Protein AF-A0AAJ6ANL0-F1 (afdb_monomer)

InterPro domains:
  IPR003691 Fluoride-specific ion channel FluC [PF02537] (19-128)

Sequence (187 aa):
MTKTIGTRVRARLHPAVLLAVGLAGVTGAVVRWLVTVVFPNPSLTPGGLTTVPHGLGFSSTIWELIVINLIGSFLLGIVSGRLATSPRVQRQHLPSWLPPALTTGFLGSFTTVSAMMVSYTTGVWVLGSVVGPSPATTVVIAMLSGALLLAGVLVAGTAVALWGYRLGSRHCASRPSHPAPSTEESA

Solvent-accessible surface area (backbone atoms only — not comparable to full-atom values): 10692 Å² total; per-residue (Å²): 140,83,83,79,81,75,91,80,81,78,78,77,75,52,66,67,36,56,50,40,18,50,54,27,22,54,49,17,37,50,51,42,50,48,52,57,65,70,56,72,80,82,72,84,57,93,69,90,82,75,86,72,76,85,79,79,80,85,84,51,55,51,62,58,43,50,51,43,34,36,51,35,27,22,52,51,14,24,53,51,17,39,55,68,68,32,63,70,58,44,75,74,72,52,64,86,40,51,65,54,10,49,54,58,8,18,41,52,40,34,25,54,68,66,63,32,50,52,40,45,51,51,52,48,53,55,50,35,71,72,74,64,58,54,73,70,56,43,51,52,51,48,52,53,54,48,49,51,49,51,52,51,52,50,53,52,23,49,54,36,15,54,51,21,19,57,59,26,37,57,75,64,76,72,67,76,77,72,76,73,82,73,92,71,85,85,129

Structure (mmCIF, N/CA/C/O backbone):
data_AF-A0AAJ6ANL0-F1
#
_entry.id   AF-A0AAJ6ANL0-F1
#
loop_
_atom_site.group_PDB
_atom_site.id
_atom_site.type_symbol
_atom_site.label_atom_id
_atom_site.label_alt_id
_atom_site.label_comp_id
_atom_site.label_asym_id
_atom_site.label_entity_id
_atom_site.label_seq_id
_atom_site.pdbx_PDB_ins_code
_atom_site.Cartn_x
_atom_site.Cartn_y
_atom_site.Cartn_z
_atom_site.occupancy
_atom_site.B_iso_or_equiv
_atom_site.auth_seq_id
_atom_site.auth_comp_id
_atom_site.auth_asym_id
_atom_site.auth_atom_id
_atom_site.pdbx_PDB_model_num
ATOM 1 N N . MET A 1 1 ? 22.051 15.670 44.664 1.00 56.50 1 MET A N 1
ATOM 2 C CA . MET A 1 1 ? 20.725 15.441 44.043 1.00 56.50 1 MET A CA 1
ATOM 3 C C . MET A 1 1 ? 20.929 14.623 42.775 1.00 56.50 1 MET A C 1
ATOM 5 O O . MET A 1 1 ? 21.323 15.168 41.754 1.00 56.50 1 MET A O 1
ATOM 9 N N . THR A 1 2 ? 20.763 13.305 42.865 1.00 56.47 2 THR A N 1
ATOM 10 C CA . THR A 1 2 ? 21.157 12.342 41.824 1.00 56.47 2 THR A CA 1
ATOM 11 C C . THR A 1 2 ? 19.891 11.821 41.153 1.00 56.47 2 THR A C 1
ATOM 13 O O . THR A 1 2 ? 19.048 11.206 41.798 1.00 56.47 2 THR A O 1
ATOM 16 N N . LYS A 1 3 ? 19.705 12.152 39.873 1.00 62.31 3 LYS A N 1
ATOM 17 C CA . LYS A 1 3 ? 18.490 11.857 39.107 1.00 62.31 3 LYS A CA 1
ATOM 18 C C . LYS A 1 3 ? 18.554 10.402 38.636 1.00 62.31 3 LYS A C 1
ATOM 20 O O . LYS A 1 3 ? 19.302 10.080 37.718 1.00 62.31 3 LYS A O 1
ATOM 25 N N . THR A 1 4 ? 17.806 9.516 39.284 1.00 61.28 4 THR A N 1
ATOM 26 C CA . THR A 1 4 ? 17.698 8.100 38.910 1.00 61.28 4 THR A CA 1
ATOM 27 C C . THR A 1 4 ? 16.992 7.997 37.556 1.00 61.28 4 THR A C 1
ATOM 29 O O . THR A 1 4 ? 15.769 8.107 37.464 1.00 61.28 4 THR A O 1
ATOM 32 N N . ILE A 1 5 ? 17.765 7.835 36.479 1.00 61.34 5 ILE A N 1
ATOM 33 C CA . ILE A 1 5 ? 17.265 7.553 35.128 1.00 61.34 5 ILE A CA 1
ATOM 34 C C . ILE A 1 5 ? 16.767 6.105 35.142 1.00 61.34 5 ILE A C 1
ATOM 36 O O . ILE A 1 5 ? 17.507 5.151 34.918 1.00 61.34 5 ILE A O 1
ATOM 40 N N . GLY A 1 6 ? 15.502 5.950 35.532 1.00 51.94 6 GLY A N 1
ATOM 41 C CA . GLY A 1 6 ? 14.822 4.669 35.636 1.00 51.94 6 GLY A CA 1
ATOM 42 C C . GLY A 1 6 ? 14.676 4.005 34.270 1.00 51.94 6 GLY A C 1
ATOM 43 O O . GLY A 1 6 ? 13.939 4.468 33.402 1.00 51.94 6 GLY A O 1
ATOM 44 N N . THR A 1 7 ? 15.351 2.875 34.132 1.00 54.84 7 THR A N 1
ATOM 45 C CA . THR A 1 7 ? 15.236 1.847 33.099 1.00 54.84 7 THR A CA 1
ATOM 46 C C . THR A 1 7 ? 13.798 1.320 32.971 1.00 54.84 7 THR A C 1
ATOM 48 O O . THR A 1 7 ? 13.448 0.264 33.489 1.00 54.84 7 THR A O 1
ATOM 51 N N . ARG A 1 8 ? 12.921 2.034 32.256 1.00 57.66 8 ARG A N 1
ATOM 52 C CA . ARG A 1 8 ? 11.566 1.556 31.910 1.00 57.66 8 ARG A CA 1
ATOM 53 C C . ARG A 1 8 ? 11.359 1.425 30.405 1.00 57.66 8 ARG A C 1
ATOM 55 O O . ARG A 1 8 ? 10.443 2.024 29.863 1.00 57.66 8 ARG A O 1
ATOM 62 N N . VAL A 1 9 ? 12.165 0.621 29.713 1.00 50.91 9 VAL A N 1
ATOM 63 C CA . VAL A 1 9 ? 11.821 0.213 28.335 1.00 50.91 9 VAL A CA 1
ATOM 64 C C . VAL A 1 9 ? 12.218 -1.242 28.079 1.00 50.91 9 VAL A C 1
ATOM 66 O O . VAL A 1 9 ? 13.010 -1.567 27.207 1.00 50.91 9 VAL A O 1
ATOM 69 N N . ARG A 1 10 ? 11.655 -2.163 28.862 1.00 52.44 10 ARG A N 1
ATOM 70 C CA . ARG A 1 10 ? 11.430 -3.540 28.399 1.00 52.44 10 ARG A CA 1
ATOM 71 C C . ARG A 1 10 ? 9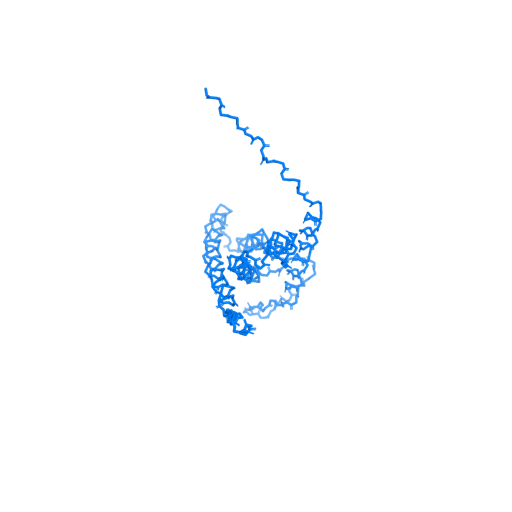.935 -3.799 28.460 1.00 52.44 10 ARG A C 1
ATOM 73 O O . ARG A 1 10 ? 9.457 -4.569 29.287 1.00 52.44 10 ARG A O 1
ATOM 80 N N . ALA A 1 11 ? 9.187 -3.092 27.612 1.00 60.09 11 ALA A N 1
ATOM 81 C CA . ALA A 1 11 ? 7.840 -3.524 27.281 1.00 60.09 11 ALA A CA 1
ATOM 82 C C . ALA A 1 11 ? 7.992 -4.923 26.679 1.00 60.09 11 ALA A C 1
ATOM 84 O O . ALA A 1 11 ? 8.529 -5.072 25.582 1.00 60.09 11 ALA A O 1
ATOM 85 N N . ARG A 1 12 ? 7.635 -5.957 27.446 1.00 64.94 12 ARG A N 1
ATOM 86 C CA . ARG A 1 12 ? 7.582 -7.325 26.938 1.00 64.94 12 ARG A CA 1
ATOM 87 C C . ARG A 1 12 ? 6.549 -7.308 25.816 1.00 64.94 12 ARG A C 1
ATOM 89 O O . ARG A 1 12 ? 5.352 -7.270 26.089 1.00 64.94 12 ARG A O 1
ATOM 96 N N . LEU A 1 13 ? 7.010 -7.244 24.568 1.00 71.31 13 LEU A N 1
ATOM 97 C CA . LEU A 1 13 ? 6.160 -7.451 23.404 1.00 71.31 13 LEU A CA 1
ATOM 98 C C . LEU A 1 13 ? 5.523 -8.822 23.597 1.00 71.31 13 LEU A C 1
ATOM 100 O O . LEU A 1 13 ? 6.215 -9.839 23.592 1.00 71.31 13 LEU A O 1
ATOM 104 N N . HIS A 1 14 ? 4.221 -8.837 23.879 1.00 86.56 14 HIS A N 1
ATOM 105 C CA . HIS A 1 14 ? 3.506 -10.086 24.082 1.00 86.56 14 HIS A CA 1
ATOM 106 C C . HIS A 1 14 ? 3.641 -10.911 22.793 1.00 86.56 14 HIS A C 1
ATOM 108 O O . HIS A 1 14 ? 3.332 -10.384 21.723 1.00 86.56 14 HIS A O 1
ATOM 114 N N . PRO A 1 15 ? 4.066 -12.186 22.858 1.00 90.75 15 PRO A N 1
ATOM 115 C CA . PRO A 1 15 ? 4.251 -13.025 21.670 1.00 90.75 15 PRO A CA 1
ATOM 116 C C . PRO A 1 15 ? 2.974 -13.116 20.820 1.00 90.75 15 PRO A C 1
ATOM 118 O O . PRO A 1 15 ? 3.044 -13.175 19.596 1.00 90.75 15 PRO A O 1
ATOM 121 N N . ALA A 1 16 ? 1.804 -13.005 21.459 1.00 89.94 16 ALA A N 1
ATOM 122 C CA . ALA A 1 16 ? 0.509 -12.905 20.793 1.00 89.94 16 ALA A CA 1
ATOM 123 C C . ALA A 1 16 ? 0.402 -11.712 19.821 1.00 89.94 16 ALA A C 1
ATOM 125 O O . ALA A 1 16 ? -0.190 -11.851 18.757 1.00 89.94 16 ALA A O 1
ATOM 126 N N . VAL A 1 17 ? 0.995 -10.555 20.145 1.00 93.19 17 VAL A N 1
ATOM 127 C CA . VAL A 1 17 ? 0.998 -9.376 19.261 1.00 93.19 17 VAL A CA 1
ATOM 128 C C . VAL A 1 17 ? 1.834 -9.651 18.015 1.00 93.19 17 VAL A C 1
ATOM 130 O O . VAL A 1 17 ? 1.393 -9.352 16.912 1.00 93.19 17 VAL A O 1
ATOM 133 N N . LEU A 1 18 ? 3.015 -10.253 18.176 1.00 94.19 18 LEU A N 1
ATOM 134 C CA . LEU A 1 18 ? 3.892 -10.590 17.050 1.00 94.19 18 LEU A CA 1
ATOM 135 C C . LEU A 1 18 ? 3.234 -11.607 16.114 1.00 94.19 18 LEU A C 1
ATOM 137 O O . LEU A 1 18 ? 3.262 -11.429 14.899 1.00 94.19 18 LEU A O 1
ATOM 141 N N . LEU A 1 19 ? 2.591 -12.631 16.681 1.00 95.75 19 LEU A N 1
ATOM 142 C CA . LEU A 1 19 ? 1.869 -13.639 15.910 1.00 95.75 19 LEU A CA 1
ATOM 143 C C . LEU A 1 19 ? 0.677 -13.023 15.165 1.00 95.75 19 LEU A C 1
ATOM 145 O O . LEU A 1 19 ? 0.511 -13.272 13.974 1.00 95.75 19 LEU A O 1
ATOM 149 N N . ALA A 1 20 ? -0.105 -12.164 15.827 1.00 96.06 20 ALA A N 1
ATOM 150 C CA . ALA A 1 20 ? -1.216 -11.462 15.190 1.00 96.06 20 ALA A CA 1
ATOM 151 C C . ALA A 1 20 ? -0.745 -10.544 14.048 1.00 96.06 20 ALA A C 1
ATOM 153 O O . ALA A 1 20 ? -1.353 -10.538 12.980 1.00 96.06 20 ALA A O 1
ATOM 154 N N . VAL A 1 21 ? 0.359 -9.812 14.237 1.00 96.44 21 VAL A N 1
ATOM 155 C CA . VAL A 1 21 ? 0.984 -8.986 13.190 1.00 96.44 21 VAL A CA 1
ATOM 156 C C . VAL A 1 21 ? 1.461 -9.845 12.021 1.00 96.44 21 VAL A C 1
ATOM 158 O O . VAL A 1 21 ? 1.199 -9.491 10.874 1.00 96.44 21 VAL A O 1
ATOM 161 N N . GLY A 1 22 ? 2.101 -10.985 12.292 1.00 96.75 22 GLY A N 1
ATOM 162 C CA . GLY A 1 22 ? 2.557 -11.918 11.261 1.00 96.75 22 GLY A CA 1
ATOM 163 C C . GLY A 1 22 ? 1.406 -12.481 10.425 1.00 96.75 22 GLY A C 1
ATOM 164 O O . GLY A 1 22 ? 1.443 -12.400 9.200 1.00 96.75 22 GLY A O 1
ATOM 165 N N . LEU A 1 23 ? 0.347 -12.981 11.071 1.00 97.69 23 LEU A N 1
ATOM 166 C CA . LEU A 1 23 ? -0.836 -13.516 10.384 1.00 97.69 23 LEU A CA 1
ATOM 167 C C . LEU A 1 23 ? -1.569 -12.446 9.571 1.00 97.69 23 LEU A C 1
ATOM 169 O O . LEU A 1 23 ? -1.945 -12.679 8.420 1.00 97.69 23 LEU A O 1
ATOM 173 N N . ALA A 1 24 ? -1.739 -11.255 10.143 1.00 96.88 24 ALA A N 1
ATOM 174 C CA . ALA A 1 24 ? -2.320 -10.127 9.430 1.00 96.88 24 ALA A CA 1
ATOM 175 C C . ALA A 1 24 ? -1.447 -9.712 8.234 1.00 96.88 24 ALA A C 1
ATOM 177 O O . ALA A 1 24 ? -1.983 -9.401 7.175 1.00 96.88 24 ALA A O 1
ATOM 178 N N . GLY A 1 25 ? -0.119 -9.787 8.373 1.00 96.94 25 GLY A N 1
ATOM 179 C CA . GLY A 1 25 ? 0.852 -9.571 7.300 1.00 96.94 25 GLY A CA 1
ATOM 180 C C . GLY A 1 25 ? 0.723 -10.561 6.144 1.00 96.94 25 GLY A C 1
ATOM 181 O O . GLY A 1 25 ? 0.650 -10.170 4.982 1.00 96.94 25 GLY A O 1
ATOM 182 N N . VAL A 1 26 ? 0.626 -11.856 6.444 1.00 97.69 26 VAL A N 1
ATOM 183 C CA . VAL A 1 26 ? 0.373 -12.878 5.415 1.00 97.69 26 VAL A CA 1
ATOM 184 C C . VAL A 1 26 ? -0.954 -12.597 4.710 1.00 97.69 26 VAL A C 1
ATOM 186 O O . VAL A 1 26 ? -1.021 -12.603 3.484 1.00 97.69 26 VAL A O 1
ATOM 189 N N . THR A 1 27 ? -1.992 -12.271 5.478 1.00 97.56 27 THR A N 1
ATOM 190 C CA . THR A 1 27 ? -3.323 -11.972 4.936 1.00 97.56 27 THR A CA 1
ATOM 191 C C . THR A 1 27 ? -3.299 -10.749 4.014 1.00 97.56 27 THR A C 1
ATOM 193 O O . THR A 1 27 ? -3.837 -10.810 2.913 1.00 97.56 27 THR A O 1
ATOM 196 N N . GLY A 1 28 ? -2.644 -9.653 4.410 1.00 95.81 28 GLY A N 1
ATOM 197 C CA . GLY A 1 28 ? -2.536 -8.443 3.588 1.00 95.81 28 GLY A CA 1
ATOM 198 C C . GLY A 1 28 ? -1.770 -8.680 2.287 1.00 95.81 28 GLY A C 1
ATOM 199 O O . GLY A 1 28 ? -2.208 -8.235 1.225 1.00 95.81 28 GLY A O 1
ATOM 200 N N . ALA A 1 29 ? -0.687 -9.462 2.337 1.00 94.81 29 ALA A N 1
ATOM 201 C CA . ALA A 1 29 ? 0.057 -9.864 1.146 1.00 94.81 29 ALA A CA 1
ATOM 202 C C . ALA A 1 29 ? -0.777 -10.739 0.193 1.00 94.81 29 ALA A C 1
ATOM 204 O O . ALA A 1 29 ? -0.751 -10.507 -1.016 1.00 94.81 29 ALA A O 1
ATOM 205 N N . VAL A 1 30 ? -1.541 -11.704 0.722 1.00 95.12 30 VAL A N 1
ATOM 206 C CA . VAL A 1 30 ? -2.438 -12.563 -0.072 1.00 95.12 30 VAL A CA 1
ATOM 207 C C . VAL A 1 30 ? -3.551 -11.743 -0.713 1.00 95.12 30 VAL A C 1
ATOM 209 O O . VAL A 1 30 ? -3.804 -11.898 -1.902 1.00 95.12 30 VAL A O 1
ATOM 212 N N . VAL A 1 31 ? -4.185 -10.832 0.031 1.00 94.94 31 VAL A N 1
ATOM 213 C CA . VAL A 1 31 ? -5.230 -9.954 -0.518 1.00 94.94 31 VAL A CA 1
ATOM 214 C C . VAL A 1 31 ? -4.662 -9.066 -1.621 1.00 94.94 31 VAL A C 1
ATOM 216 O O . VAL A 1 31 ? -5.268 -8.968 -2.683 1.00 94.94 31 VAL A O 1
ATOM 219 N N . ARG A 1 32 ? -3.479 -8.469 -1.424 1.00 93.56 32 ARG A N 1
ATOM 220 C CA . ARG A 1 32 ? -2.799 -7.708 -2.481 1.00 93.56 32 ARG A CA 1
ATOM 221 C C . ARG A 1 32 ? -2.567 -8.567 -3.725 1.00 93.56 32 ARG A C 1
ATOM 223 O O . ARG A 1 32 ? -2.877 -8.119 -4.823 1.00 93.56 32 ARG A O 1
ATOM 230 N N . TRP A 1 33 ? -2.046 -9.784 -3.553 1.00 89.94 33 TRP A N 1
ATOM 231 C CA . TRP A 1 33 ? -1.816 -10.714 -4.659 1.00 89.94 33 TRP A CA 1
ATOM 232 C C . TRP A 1 33 ? -3.118 -11.056 -5.396 1.00 89.94 33 TRP A C 1
ATOM 234 O O . TRP A 1 33 ? -3.166 -10.962 -6.619 1.00 89.94 33 TRP A O 1
ATOM 244 N N . LEU A 1 34 ? -4.196 -11.355 -4.667 1.00 90.38 34 LEU A N 1
ATOM 245 C CA . LEU A 1 34 ? -5.512 -11.615 -5.253 1.00 90.38 34 LEU A CA 1
ATOM 246 C C . LEU A 1 34 ? -6.032 -10.414 -6.044 1.00 90.38 34 LEU A C 1
ATOM 248 O O . LEU A 1 34 ? -6.511 -10.601 -7.155 1.00 90.38 34 LEU A O 1
ATOM 252 N N . VAL A 1 35 ? -5.896 -9.187 -5.531 1.00 87.62 35 VAL A N 1
ATOM 253 C CA . VAL A 1 35 ? -6.283 -7.974 -6.272 1.00 87.62 35 VAL A CA 1
ATOM 254 C C . VAL A 1 35 ? -5.490 -7.873 -7.578 1.00 87.62 35 VAL A C 1
ATOM 256 O O . VAL A 1 35 ? -6.084 -7.688 -8.633 1.00 87.62 35 VAL A O 1
ATOM 259 N N . THR A 1 36 ? -4.174 -8.089 -7.552 1.00 84.25 36 THR A N 1
ATOM 260 C CA . THR A 1 36 ? -3.357 -8.049 -8.781 1.00 84.25 36 THR A CA 1
ATOM 261 C C . THR A 1 36 ? -3.638 -9.191 -9.764 1.00 84.25 36 THR A C 1
ATOM 263 O O . THR A 1 36 ? -3.289 -9.088 -10.931 1.00 84.25 36 THR A O 1
ATOM 266 N N . VAL A 1 37 ? -4.240 -10.296 -9.312 1.00 82.31 37 VAL A N 1
ATOM 267 C CA . VAL A 1 37 ? -4.612 -11.429 -10.179 1.00 82.31 37 VAL A CA 1
ATOM 268 C C . VAL A 1 37 ? -6.024 -11.265 -10.744 1.00 82.31 37 VAL A C 1
ATOM 270 O O . VAL A 1 37 ? -6.275 -11.639 -11.886 1.00 82.31 37 VAL A O 1
ATOM 273 N N . VAL A 1 38 ? -6.955 -10.739 -9.945 1.00 83.06 38 VAL A N 1
ATOM 274 C CA . VAL A 1 38 ? -8.383 -10.668 -10.286 1.00 83.06 38 VAL A CA 1
ATOM 275 C C . VAL A 1 38 ? -8.712 -9.468 -11.158 1.00 83.06 38 VAL A C 1
ATOM 277 O O . VAL A 1 38 ? -9.634 -9.574 -11.956 1.00 83.06 38 VAL A O 1
ATOM 280 N N . PHE A 1 39 ? -8.005 -8.344 -11.017 1.00 74.75 39 PHE A N 1
ATOM 281 C CA . PHE A 1 39 ? -8.193 -7.186 -11.887 1.00 74.75 39 PHE A CA 1
ATOM 282 C C . PHE A 1 39 ? -7.294 -7.356 -13.115 1.00 74.75 39 PHE A C 1
ATOM 284 O O . PHE A 1 39 ? -6.097 -7.100 -13.018 1.00 74.75 39 PHE A O 1
ATOM 291 N N . PRO A 1 40 ? -7.823 -7.817 -14.265 1.00 60.06 40 PRO A N 1
ATOM 292 C CA . PRO A 1 40 ? -7.014 -7.946 -15.459 1.00 60.06 40 PRO A CA 1
ATOM 293 C C . PRO A 1 40 ? -6.733 -6.544 -15.989 1.00 60.06 40 PRO A C 1
ATOM 295 O O . PRO A 1 40 ? -7.648 -5.729 -16.133 1.00 60.06 40 PRO A O 1
ATOM 298 N N . ASN A 1 41 ? -5.470 -6.267 -16.303 1.00 58.44 41 ASN A N 1
ATOM 299 C CA . ASN A 1 41 ? -5.104 -5.014 -16.937 1.00 58.44 41 ASN A CA 1
ATOM 300 C C . ASN A 1 41 ? -5.862 -4.835 -18.254 1.00 58.44 41 ASN A C 1
ATOM 302 O O . ASN A 1 41 ? -5.700 -5.656 -19.161 1.00 58.44 41 ASN A O 1
ATOM 306 N N . PRO A 1 42 ? -6.609 -3.733 -18.431 1.00 52.09 42 PRO A N 1
ATOM 307 C CA . PRO A 1 42 ? -6.952 -3.270 -19.756 1.00 52.09 42 PRO A CA 1
ATOM 308 C C . PRO A 1 42 ? -5.678 -2.658 -20.338 1.00 52.09 42 PRO A C 1
ATOM 310 O O . PRO A 1 42 ? -5.483 -1.444 -20.320 1.00 52.09 42 PRO A O 1
ATOM 313 N N . SER A 1 43 ? -4.762 -3.500 -20.814 1.00 52.47 43 SER A N 1
ATOM 314 C CA . SER A 1 43 ? -3.675 -3.044 -21.668 1.00 52.47 43 SER A CA 1
ATOM 315 C C . SER A 1 43 ? -4.331 -2.444 -22.909 1.00 52.47 43 SER A C 1
ATOM 317 O O . SER A 1 43 ? -4.707 -3.166 -23.834 1.00 52.47 43 SER A O 1
ATOM 319 N N . LEU A 1 44 ? -4.517 -1.121 -22.918 1.00 44.56 44 LEU A N 1
ATOM 320 C CA . LEU A 1 44 ? -4.724 -0.351 -24.135 1.00 44.56 44 LEU A CA 1
ATOM 321 C C . LEU A 1 44 ? -3.512 -0.651 -25.011 1.00 44.56 44 LEU A C 1
ATOM 323 O O . LEU A 1 44 ? -2.448 -0.069 -24.836 1.00 44.56 44 LEU A O 1
ATOM 327 N N . THR A 1 45 ? -3.668 -1.636 -25.884 1.00 45.28 45 THR A N 1
ATOM 328 C CA . THR A 1 45 ? -2.722 -1.964 -26.940 1.00 45.28 45 THR A CA 1
ATOM 329 C C . THR A 1 45 ? -3.302 -1.268 -28.167 1.00 45.28 45 THR A C 1
ATOM 331 O O . THR A 1 45 ? -4.273 -1.775 -28.736 1.00 45.28 45 THR A O 1
ATOM 334 N N . PRO A 1 46 ? -2.834 -0.064 -28.550 1.00 43.19 46 PRO A N 1
ATOM 335 C CA . PRO A 1 46 ? -3.234 0.541 -29.809 1.00 43.19 46 PRO A CA 1
ATOM 336 C C . PRO A 1 46 ? -2.553 -0.290 -30.899 1.00 43.19 46 PRO A C 1
ATOM 338 O O . PRO A 1 46 ? -1.363 -0.137 -31.154 1.00 43.19 46 PRO A O 1
ATOM 341 N N . GLY A 1 47 ? -3.294 -1.241 -31.464 1.00 46.72 47 GLY A N 1
ATOM 342 C CA . GLY A 1 47 ? -2.772 -2.238 -32.398 1.00 46.72 47 GLY A CA 1
ATOM 343 C C . GLY A 1 47 ? -2.839 -3.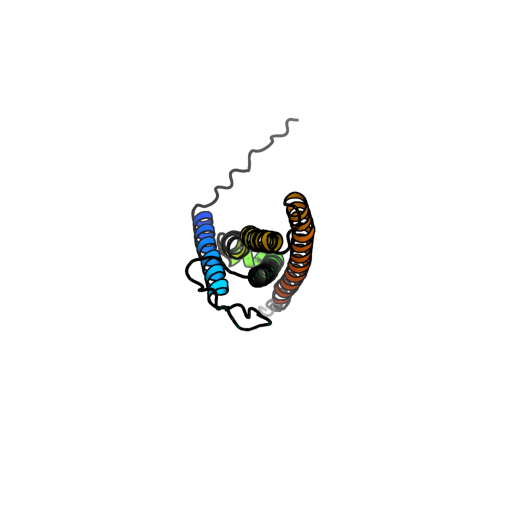633 -31.791 1.00 46.72 47 GLY A C 1
ATOM 344 O O . GLY A 1 47 ? -1.858 -4.141 -31.257 1.00 46.72 47 GLY A O 1
ATOM 345 N N . GLY A 1 48 ? -4.020 -4.250 -31.839 1.00 43.38 48 GLY A N 1
ATOM 346 C CA . GLY A 1 48 ? -4.179 -5.644 -31.451 1.00 43.38 48 GLY A CA 1
ATOM 347 C C . GLY A 1 48 ? -3.274 -6.524 -32.303 1.00 43.38 48 GLY A 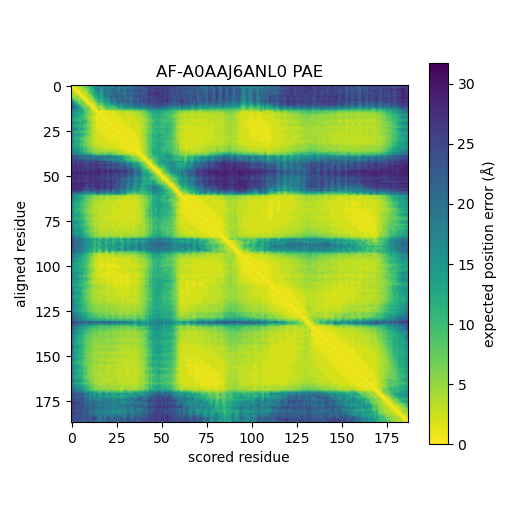C 1
ATOM 348 O O . GLY A 1 48 ? -3.503 -6.611 -33.498 1.00 43.38 48 GLY A O 1
ATOM 349 N N . LEU A 1 49 ? -2.241 -7.107 -31.694 1.00 45.97 49 LEU A N 1
ATOM 350 C CA . LEU A 1 49 ? -1.486 -8.291 -32.125 1.00 45.97 49 LEU A CA 1
ATOM 351 C C . LEU A 1 49 ? -0.292 -8.435 -31.177 1.00 45.97 49 LEU A C 1
ATOM 353 O O . LEU A 1 49 ? 0.800 -7.953 -31.450 1.00 45.97 49 LEU A O 1
ATOM 357 N N . THR A 1 50 ? -0.543 -9.034 -30.015 1.00 41.56 50 THR A N 1
ATOM 358 C CA . THR A 1 50 ? 0.347 -9.944 -29.267 1.00 41.56 50 THR A CA 1
ATOM 359 C C . THR A 1 50 ? -0.159 -10.016 -27.831 1.00 41.56 50 THR A C 1
ATOM 361 O O . THR A 1 50 ? 0.255 -9.286 -26.936 1.00 41.56 50 THR A O 1
ATOM 364 N N . THR A 1 51 ? -1.089 -10.938 -27.596 1.00 43.97 51 THR A N 1
ATOM 365 C CA . THR A 1 51 ? -1.260 -11.562 -26.284 1.00 43.97 51 THR A CA 1
ATOM 366 C C . THR A 1 51 ? 0.068 -12.216 -25.912 1.00 43.97 51 THR A C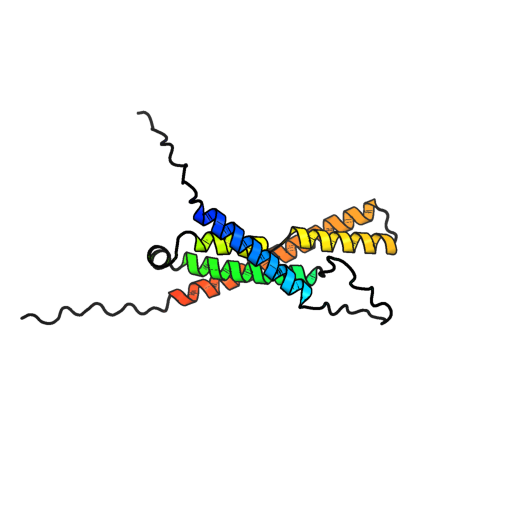 1
ATOM 368 O O . THR A 1 51 ? 0.308 -13.374 -26.251 1.00 43.97 51 THR A O 1
ATOM 371 N N . VAL A 1 52 ? 0.969 -11.459 -25.279 1.00 49.00 52 VAL A N 1
ATOM 372 C CA . VAL A 1 52 ? 2.147 -12.033 -24.629 1.00 49.00 52 VAL A CA 1
ATOM 373 C C . VAL A 1 52 ? 1.605 -12.989 -23.565 1.00 49.00 52 VAL A C 1
ATOM 375 O O . VAL A 1 52 ? 0.841 -12.544 -22.703 1.00 49.00 52 VAL A O 1
ATOM 378 N N . PRO A 1 53 ? 1.912 -14.296 -23.636 1.00 44.69 53 PRO A N 1
ATOM 379 C CA . PRO A 1 53 ? 1.367 -15.265 -22.703 1.00 44.69 53 PRO A CA 1
ATOM 380 C C . PRO A 1 53 ? 1.719 -14.843 -21.279 1.00 44.69 53 PRO A C 1
ATOM 382 O O . PRO A 1 53 ? 2.893 -14.695 -20.946 1.00 44.69 53 PRO A O 1
ATOM 385 N N . HIS A 1 54 ? 0.710 -14.690 -20.422 1.00 49.19 54 HIS A N 1
ATOM 386 C CA . HIS A 1 54 ? 0.839 -14.456 -18.977 1.00 49.19 54 HIS A CA 1
ATOM 387 C C . HIS A 1 54 ? 1.425 -15.668 -18.220 1.00 49.19 54 HIS A C 1
ATOM 389 O O . HIS A 1 54 ? 1.123 -15.908 -17.051 1.00 49.19 54 HIS A O 1
ATOM 395 N N . GLY A 1 55 ? 2.246 -16.471 -18.896 1.00 37.94 55 GLY A N 1
ATOM 396 C CA . GLY A 1 55 ? 2.905 -17.633 -18.343 1.00 37.94 55 GLY A CA 1
ATOM 397 C C . GLY A 1 55 ? 4.051 -17.186 -17.452 1.00 37.94 55 GLY A C 1
ATOM 398 O O . GLY A 1 55 ? 5.153 -16.974 -17.937 1.00 37.94 55 GLY A O 1
ATOM 399 N N . LEU A 1 56 ? 3.775 -17.121 -16.149 1.00 39.50 56 LEU A N 1
ATOM 400 C CA . LEU A 1 56 ? 4.749 -17.056 -15.054 1.00 39.50 56 LEU A CA 1
ATOM 401 C C . LEU A 1 56 ? 5.278 -15.652 -14.696 1.00 39.50 56 LEU A C 1
ATOM 403 O O . LEU A 1 56 ? 6.436 -15.320 -14.913 1.00 39.50 56 LEU A O 1
ATOM 407 N N . GLY A 1 57 ? 4.446 -14.900 -13.967 1.00 44.81 57 GLY A N 1
ATOM 408 C CA . GLY A 1 57 ? 4.919 -14.123 -12.814 1.00 44.81 57 GLY A CA 1
ATOM 409 C C . GLY A 1 57 ? 5.110 -12.615 -13.016 1.00 44.81 57 GLY A C 1
ATOM 410 O O . GLY A 1 57 ? 6.000 -12.169 -13.723 1.00 44.81 57 GLY A O 1
ATOM 411 N N . PHE A 1 58 ? 4.341 -11.833 -12.251 1.00 46.16 58 PHE A N 1
ATOM 412 C CA . PHE A 1 58 ? 4.636 -10.441 -11.859 1.00 46.16 58 PHE A CA 1
ATOM 413 C C . PHE A 1 58 ? 4.416 -9.302 -12.872 1.00 46.16 58 PHE A C 1
ATOM 415 O O . PHE A 1 58 ? 5.038 -8.253 -12.727 1.00 46.16 58 PHE A O 1
ATOM 422 N N . SER A 1 59 ? 3.483 -9.407 -13.823 1.00 53.00 59 SER A N 1
ATOM 423 C CA . SER A 1 59 ? 3.069 -8.232 -14.619 1.00 53.00 59 SER A CA 1
ATOM 424 C C . SER A 1 59 ? 1.847 -7.521 -14.022 1.00 53.00 59 SER A C 1
ATOM 426 O O . SER A 1 59 ? 0.839 -7.313 -14.689 1.00 53.00 59 SER A O 1
ATOM 428 N N . SER A 1 60 ? 1.912 -7.157 -12.738 1.00 60.28 60 SER A N 1
ATOM 429 C CA . SER A 1 60 ? 1.004 -6.127 -12.219 1.00 60.28 60 SER A CA 1
ATOM 430 C C . SER A 1 60 ? 1.447 -4.791 -12.808 1.00 60.28 60 SER A C 1
ATOM 432 O O . SER A 1 60 ? 2.609 -4.394 -12.607 1.00 60.28 60 SER A O 1
ATOM 434 N N . THR A 1 61 ? 0.570 -4.098 -13.538 1.00 75.44 61 THR A N 1
ATOM 435 C CA . THR A 1 61 ? 0.917 -2.753 -13.998 1.00 75.44 61 THR A CA 1
ATOM 436 C C . THR A 1 61 ? 1.146 -1.853 -12.798 1.00 75.44 61 THR A C 1
ATOM 438 O O . THR A 1 61 ? 0.552 -1.987 -11.726 1.00 75.44 61 THR A O 1
ATOM 441 N N . ILE A 1 62 ? 2.033 -0.888 -12.997 1.00 86.62 62 ILE A N 1
ATOM 442 C CA . ILE A 1 62 ? 2.321 0.151 -12.018 1.00 86.62 62 ILE A CA 1
ATOM 443 C C . ILE A 1 62 ? 1.045 0.820 -11.473 1.00 86.62 62 ILE A C 1
ATOM 445 O O . ILE A 1 62 ? 0.988 1.164 -10.295 1.00 86.62 62 ILE A O 1
ATOM 449 N N . TRP A 1 63 ? 0.003 0.938 -12.301 1.00 86.38 63 TRP A N 1
ATOM 450 C CA . TRP A 1 63 ? -1.275 1.556 -11.959 1.00 86.38 63 TRP A CA 1
ATOM 451 C C . TRP A 1 63 ? -2.054 0.782 -10.897 1.00 86.38 63 TRP A C 1
ATOM 453 O O . TRP A 1 63 ? -2.561 1.396 -9.961 1.00 86.38 63 TRP A O 1
ATOM 463 N N . GLU A 1 64 ? -2.094 -0.548 -10.977 1.00 88.69 64 GLU A N 1
ATOM 464 C CA . GLU A 1 64 ? -2.726 -1.383 -9.947 1.00 88.69 64 GLU A CA 1
ATOM 465 C C . GLU A 1 64 ? -2.055 -1.183 -8.592 1.00 88.69 64 GLU A C 1
ATOM 467 O O . GLU A 1 64 ? -2.724 -0.997 -7.576 1.00 88.69 64 GLU A O 1
ATOM 472 N N . LEU A 1 65 ? -0.721 -1.160 -8.577 1.00 91.69 65 LEU A N 1
ATOM 473 C CA . LEU A 1 65 ? 0.052 -0.970 -7.354 1.00 91.69 65 LEU A CA 1
ATOM 474 C C . LEU A 1 65 ? -0.157 0.431 -6.766 1.00 91.69 65 LEU A C 1
ATOM 476 O O . LEU A 1 65 ? -0.246 0.569 -5.546 1.00 91.69 65 LEU A O 1
ATOM 480 N N . ILE A 1 66 ? -0.300 1.461 -7.607 1.00 93.25 66 ILE A N 1
ATOM 481 C CA . ILE A 1 66 ? -0.684 2.808 -7.161 1.00 93.25 66 ILE A CA 1
ATOM 482 C C . ILE A 1 66 ? -2.069 2.769 -6.508 1.00 93.25 66 ILE A C 1
ATOM 484 O O . ILE A 1 66 ? -2.216 3.237 -5.381 1.00 93.25 66 ILE A O 1
ATOM 488 N N . VAL A 1 67 ? -3.071 2.173 -7.161 1.00 92.88 67 VAL A N 1
ATOM 489 C CA . VAL A 1 67 ? -4.441 2.080 -6.626 1.00 92.88 67 VAL A CA 1
ATOM 490 C C . VAL A 1 67 ? -4.465 1.334 -5.292 1.00 92.88 67 VAL A C 1
ATOM 492 O O . VAL A 1 67 ? -5.044 1.829 -4.326 1.00 92.88 67 VAL A O 1
ATOM 495 N N . ILE A 1 68 ? -3.781 0.192 -5.197 1.00 94.25 68 ILE A N 1
ATOM 496 C CA . ILE A 1 68 ? -3.658 -0.589 -3.958 1.00 94.25 68 ILE A CA 1
ATOM 497 C C . ILE A 1 68 ? -3.021 0.254 -2.843 1.00 94.25 68 ILE A C 1
ATOM 499 O O . ILE A 1 68 ? -3.540 0.289 -1.726 1.00 94.25 68 ILE A O 1
ATOM 503 N N . ASN A 1 69 ? -1.944 0.989 -3.138 1.00 95.94 69 ASN A N 1
ATOM 504 C CA . ASN A 1 69 ? -1.285 1.870 -2.169 1.00 95.94 69 ASN A CA 1
ATOM 505 C C . ASN A 1 69 ? -2.191 3.026 -1.705 1.00 95.94 69 ASN A C 1
ATOM 507 O O . ASN A 1 69 ? -2.185 3.376 -0.520 1.00 95.94 69 ASN A O 1
ATOM 511 N N . LEU A 1 70 ? -3.004 3.596 -2.601 1.00 97.00 70 LEU A N 1
ATOM 512 C CA . LEU A 1 70 ? -3.974 4.643 -2.261 1.00 97.00 70 LEU A CA 1
ATOM 513 C C . LEU A 1 70 ? -5.124 4.103 -1.403 1.00 97.00 70 LEU A C 1
ATOM 515 O O . LEU A 1 70 ? -5.465 4.718 -0.394 1.00 97.00 70 LEU A O 1
ATOM 519 N N . ILE A 1 71 ? -5.675 2.933 -1.742 1.00 96.44 71 ILE A N 1
ATOM 520 C CA . ILE A 1 71 ? -6.690 2.250 -0.925 1.00 96.44 71 ILE A CA 1
ATOM 521 C C . ILE A 1 71 ? -6.118 1.925 0.458 1.00 96.44 71 ILE A C 1
ATOM 523 O O . ILE A 1 71 ? -6.757 2.193 1.473 1.00 96.44 71 ILE A O 1
ATOM 527 N N . GLY A 1 72 ? -4.894 1.401 0.524 1.00 96.44 72 GLY A N 1
ATOM 528 C CA . GLY A 1 72 ? -4.229 1.108 1.791 1.00 96.44 72 GLY A CA 1
ATOM 529 C C . GLY A 1 72 ? -4.033 2.362 2.643 1.00 96.44 72 GLY A C 1
ATOM 530 O O . GLY A 1 72 ? -4.333 2.349 3.834 1.00 96.44 72 GLY A O 1
ATOM 531 N N . SER A 1 73 ? -3.626 3.473 2.024 1.00 97.44 73 SER A N 1
ATOM 532 C CA . SER A 1 73 ? -3.486 4.775 2.686 1.00 97.44 73 SER A CA 1
ATOM 533 C C . SER A 1 73 ? -4.830 5.315 3.192 1.00 97.44 73 SER A C 1
ATOM 535 O O . SER A 1 73 ? -4.912 5.807 4.318 1.00 97.44 73 SER A O 1
ATOM 537 N N . PHE A 1 74 ? -5.908 5.159 2.416 1.00 97.88 74 PHE A N 1
ATOM 538 C CA . PHE A 1 74 ? -7.271 5.504 2.832 1.00 97.88 74 PHE A CA 1
ATOM 539 C C . PHE A 1 74 ? -7.708 4.723 4.074 1.00 97.88 74 PHE A C 1
ATOM 541 O O . PHE A 1 74 ? -8.148 5.310 5.067 1.00 97.88 74 PHE A O 1
ATOM 548 N N . LEU A 1 75 ? -7.565 3.395 4.027 1.00 96.62 75 LEU A N 1
ATOM 549 C CA . LEU A 1 75 ? -7.929 2.494 5.119 1.00 96.62 75 LEU A CA 1
ATOM 550 C C . LEU A 1 75 ? -7.093 2.777 6.369 1.00 96.62 75 LEU A C 1
ATOM 552 O O . LEU A 1 75 ? -7.642 2.833 7.470 1.00 96.62 75 LEU A O 1
ATOM 556 N N . LEU A 1 76 ? -5.792 3.035 6.201 1.00 96.25 76 LEU A N 1
ATOM 557 C CA . LEU A 1 76 ? -4.911 3.461 7.285 1.00 96.25 76 LEU A CA 1
ATOM 558 C C . LEU A 1 76 ? -5.398 4.766 7.916 1.00 96.25 76 LEU A C 1
ATOM 560 O O . LEU A 1 76 ? -5.434 4.874 9.142 1.00 96.25 76 LEU A O 1
ATOM 564 N N . GLY A 1 77 ? -5.831 5.724 7.093 1.00 96.44 77 GLY A N 1
ATOM 565 C CA . GLY A 1 77 ? -6.491 6.947 7.530 1.00 96.44 77 GLY A CA 1
ATOM 566 C C . GLY A 1 77 ? -7.714 6.662 8.398 1.00 96.44 77 GLY A C 1
ATOM 567 O O . GLY A 1 77 ? -7.769 7.122 9.536 1.00 96.44 77 GLY A O 1
ATOM 568 N N . ILE A 1 78 ? -8.666 5.858 7.907 1.00 95.62 78 ILE A N 1
ATOM 569 C CA . ILE A 1 78 ? -9.893 5.499 8.645 1.00 95.62 78 ILE A CA 1
ATOM 570 C C . ILE A 1 78 ? -9.562 4.864 9.994 1.00 95.62 78 ILE A C 1
ATOM 572 O O . ILE A 1 78 ? -10.113 5.276 11.018 1.00 95.62 78 ILE A O 1
ATOM 576 N N . VAL A 1 79 ? -8.674 3.867 9.999 1.00 93.44 79 VAL A N 1
ATOM 577 C CA . VAL A 1 79 ? -8.260 3.170 11.222 1.00 93.44 79 VAL A CA 1
ATOM 578 C C . VAL A 1 79 ? -7.622 4.164 12.189 1.00 93.44 79 VAL A C 1
ATOM 580 O O . VAL A 1 79 ? -8.050 4.248 13.336 1.00 93.44 79 VAL A O 1
ATOM 583 N N . SER A 1 80 ? -6.687 4.991 11.722 1.00 93.75 80 SER A N 1
ATOM 584 C CA . SER A 1 80 ? -6.024 6.010 12.548 1.00 93.75 80 SER A CA 1
ATOM 585 C C . SER A 1 80 ? -7.015 7.021 13.128 1.00 93.75 80 SER A C 1
ATOM 587 O O . SER A 1 80 ? -6.938 7.342 14.311 1.00 93.75 80 SER A O 1
ATOM 589 N N . GLY A 1 81 ? -7.988 7.474 12.332 1.00 93.19 81 GLY A N 1
ATOM 590 C CA . GLY A 1 81 ? -9.045 8.387 12.770 1.00 93.19 81 GLY A CA 1
ATOM 591 C C . GLY A 1 81 ? -9.907 7.786 13.872 1.00 93.19 81 GLY A C 1
ATOM 592 O O . GLY A 1 81 ? -10.126 8.430 14.895 1.00 93.19 81 GLY A O 1
ATOM 593 N N . ARG A 1 82 ? -10.329 6.526 13.707 1.00 90.44 82 ARG A N 1
ATOM 594 C CA . ARG A 1 82 ? -11.117 5.801 14.716 1.00 90.44 82 ARG A CA 1
ATOM 595 C C . ARG A 1 82 ? -10.342 5.579 16.013 1.00 90.44 82 ARG A C 1
ATOM 597 O O . ARG A 1 82 ? -10.910 5.730 17.094 1.00 90.44 82 ARG A O 1
ATOM 604 N N . LEU A 1 83 ? -9.061 5.221 15.915 1.00 89.06 83 LEU A N 1
ATOM 605 C CA . LEU A 1 83 ? -8.204 5.015 17.085 1.00 89.06 83 LEU A CA 1
ATOM 606 C C . LEU A 1 83 ? -7.948 6.340 17.822 1.00 89.06 83 LEU A C 1
ATOM 608 O O . LEU A 1 83 ? -7.962 6.366 19.049 1.00 89.06 83 LEU A O 1
ATOM 612 N N . ALA A 1 84 ? -7.790 7.450 17.095 1.00 89.94 84 ALA A N 1
ATOM 613 C CA . ALA A 1 84 ? -7.563 8.768 17.685 1.00 89.94 84 ALA A CA 1
ATOM 614 C C . ALA A 1 84 ? -8.781 9.307 18.457 1.00 89.94 84 ALA A C 1
ATOM 616 O O . ALA A 1 84 ? -8.616 9.913 19.514 1.00 89.94 84 ALA A O 1
ATOM 617 N N . THR A 1 85 ? -10.007 9.086 17.968 1.00 86.50 85 THR A N 1
ATOM 618 C CA . THR A 1 85 ? -11.225 9.637 18.594 1.00 86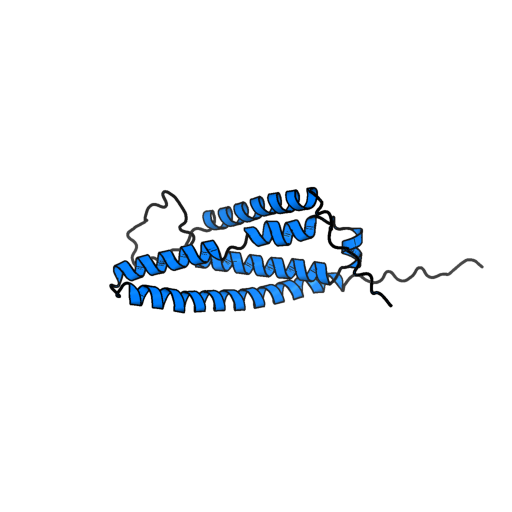.50 85 THR A CA 1
ATOM 619 C C . THR A 1 85 ? -11.813 8.791 19.715 1.00 86.50 85 THR A C 1
ATOM 621 O O . THR A 1 85 ? -12.624 9.295 20.488 1.00 86.50 85 THR A O 1
ATOM 624 N N . SER A 1 86 ? -11.414 7.525 19.851 1.00 77.25 86 SER A N 1
ATOM 625 C CA . SER A 1 86 ? -11.961 6.614 20.864 1.00 77.25 86 SER A CA 1
ATOM 626 C C . SER A 1 86 ? -10.947 6.072 21.890 1.00 77.25 86 SER A C 1
ATOM 628 O O . SER A 1 86 ? -10.999 4.880 22.188 1.00 77.25 86 SER A O 1
ATOM 630 N N . PRO A 1 87 ? -10.081 6.878 22.547 1.00 71.56 87 PRO A N 1
ATOM 631 C CA . PRO A 1 87 ? -9.103 6.338 23.503 1.00 71.56 87 PRO A CA 1
ATOM 632 C C . PRO A 1 87 ? -9.743 5.574 24.674 1.00 71.56 87 PRO A C 1
ATOM 634 O O . PRO A 1 87 ? -9.191 4.590 25.166 1.00 71.56 87 PRO A O 1
ATOM 637 N N . ARG A 1 88 ? -10.924 6.023 25.132 1.00 68.00 88 ARG A N 1
ATOM 638 C CA . ARG A 1 88 ? -11.652 5.404 26.254 1.00 68.00 88 ARG A CA 1
ATOM 639 C C . ARG A 1 88 ? -12.335 4.095 25.853 1.00 68.00 88 ARG A C 1
ATOM 641 O O . ARG A 1 88 ? -12.189 3.103 26.558 1.00 68.00 88 ARG A O 1
ATOM 648 N N . VAL A 1 89 ? -13.005 4.069 24.698 1.00 62.25 89 VAL A N 1
ATOM 649 C CA . VAL A 1 89 ? -13.654 2.855 24.167 1.00 62.25 89 VAL A CA 1
ATOM 650 C C . VAL A 1 89 ? -12.606 1.822 23.749 1.00 62.25 89 VAL A C 1
ATOM 652 O O . VAL A 1 89 ? -12.764 0.636 24.024 1.00 62.25 89 VAL A O 1
ATOM 655 N N . GLN A 1 90 ? -11.487 2.265 23.171 1.00 64.88 90 GLN A N 1
ATOM 656 C CA . GLN A 1 90 ? -10.382 1.402 22.763 1.00 64.88 90 GLN A CA 1
ATOM 657 C C . GLN A 1 90 ? -9.761 0.659 23.951 1.00 64.88 90 GLN A C 1
ATOM 659 O O . GLN A 1 90 ? -9.492 -0.531 23.835 1.00 64.88 90 GLN A O 1
ATOM 664 N N . ARG A 1 91 ? -9.589 1.321 25.105 1.00 63.66 91 ARG A N 1
ATOM 665 C CA . ARG A 1 91 ? -9.079 0.662 26.321 1.00 63.66 91 ARG A CA 1
ATOM 666 C C . ARG A 1 91 ? -10.032 -0.382 26.899 1.00 63.66 91 ARG A C 1
ATOM 668 O O . ARG A 1 91 ? -9.569 -1.251 27.626 1.00 63.66 91 ARG A O 1
ATOM 675 N N . GLN A 1 92 ? -11.329 -0.286 26.613 1.00 69.06 92 GLN A N 1
ATOM 676 C CA . GLN A 1 92 ? -12.332 -1.172 27.204 1.00 69.06 92 GLN A CA 1
ATOM 677 C C . GLN A 1 92 ? -12.789 -2.299 26.270 1.00 69.06 92 GLN A C 1
ATOM 679 O O . GLN A 1 92 ? -13.203 -3.333 26.773 1.00 69.06 92 GLN A O 1
ATOM 684 N N . HIS A 1 93 ? -12.744 -2.120 24.945 1.00 77.25 93 HIS A N 1
ATOM 685 C CA . HIS A 1 93 ? -13.393 -3.053 24.010 1.00 77.25 93 HIS A CA 1
ATOM 686 C C . HIS A 1 93 ? -12.475 -3.645 22.936 1.00 77.25 93 HIS A C 1
ATOM 688 O O . HIS A 1 93 ? -12.840 -4.651 22.333 1.00 77.25 93 HIS A O 1
ATOM 694 N N . LEU A 1 94 ? -11.304 -3.057 22.666 1.00 85.50 94 LEU A N 1
ATOM 695 C CA . LEU A 1 94 ? -10.411 -3.564 21.623 1.00 85.50 94 LEU A CA 1
ATOM 696 C C . LEU A 1 94 ? -9.219 -4.300 22.239 1.00 85.50 94 LEU A C 1
ATOM 698 O O . LEU A 1 94 ? -8.510 -3.725 23.068 1.00 85.50 94 LEU A O 1
ATOM 702 N N . PRO A 1 95 ? -8.949 -5.550 21.825 1.00 89.75 95 PRO A N 1
ATOM 703 C CA . PRO A 1 95 ? -7.782 -6.258 22.311 1.00 89.75 95 PRO A CA 1
ATOM 704 C C . PRO A 1 95 ? -6.503 -5.544 21.858 1.00 89.75 95 PRO A C 1
ATOM 706 O O . PRO A 1 95 ? -6.392 -5.077 20.723 1.00 89.75 95 PRO A O 1
ATOM 709 N N . SER A 1 96 ? -5.511 -5.485 22.748 1.00 89.62 96 SER A N 1
ATOM 710 C CA . SER A 1 96 ? -4.265 -4.729 22.547 1.00 89.62 96 SER A CA 1
ATOM 711 C C . SER A 1 96 ? -3.444 -5.170 21.329 1.00 89.62 96 SER A C 1
ATOM 713 O O . SER A 1 96 ? -2.625 -4.399 20.832 1.00 89.62 96 SER A O 1
ATOM 715 N N . TRP A 1 97 ? -3.671 -6.385 20.823 1.00 92.88 97 TRP A N 1
ATOM 716 C CA . TRP A 1 97 ? -3.010 -6.927 19.637 1.00 92.88 97 TRP A CA 1
ATOM 717 C C . TRP A 1 97 ? -3.649 -6.493 18.310 1.00 92.88 97 TRP A C 1
ATOM 719 O O . TRP A 1 97 ? -2.979 -6.552 17.282 1.00 92.88 97 TRP A O 1
ATOM 729 N N . LEU A 1 98 ? -4.909 -6.041 18.295 1.00 92.31 98 LEU A N 1
ATOM 730 C CA . LEU A 1 98 ? -5.626 -5.781 17.042 1.00 92.31 98 LEU A CA 1
ATOM 731 C C . LEU A 1 98 ? -5.128 -4.532 16.298 1.00 92.31 98 LEU A C 1
ATOM 733 O O . LEU A 1 98 ? -4.889 -4.642 15.096 1.00 92.31 98 LEU A O 1
ATOM 737 N N . PRO A 1 99 ? -4.927 -3.364 16.948 1.00 92.44 99 PRO A N 1
ATOM 738 C CA . PRO A 1 99 ? -4.405 -2.192 16.251 1.00 92.44 99 PRO A CA 1
ATOM 739 C C . PRO A 1 99 ? -3.072 -2.449 15.525 1.00 92.44 99 PRO A C 1
ATOM 741 O O . PRO A 1 99 ? -3.039 -2.220 14.318 1.00 92.44 99 PRO A O 1
ATOM 744 N N . PRO A 1 100 ? -2.009 -2.987 16.168 1.00 94.06 100 PRO A N 1
ATOM 745 C CA . PRO A 1 100 ? -0.758 -3.261 15.462 1.00 94.06 100 PRO A CA 1
ATOM 746 C C . PRO A 1 100 ? -0.910 -4.352 14.394 1.00 94.06 100 PRO A C 1
ATOM 748 O O . PRO A 1 100 ? -0.269 -4.258 13.349 1.00 94.06 100 PRO A O 1
ATOM 751 N N . ALA A 1 101 ? -1.771 -5.356 14.599 1.00 95.25 101 ALA A N 1
ATOM 752 C CA . ALA A 1 101 ? -2.037 -6.364 13.575 1.00 95.25 101 ALA A CA 1
ATOM 753 C C . ALA A 1 101 ? -2.643 -5.745 12.305 1.00 95.25 101 ALA A C 1
ATOM 755 O O . ALA A 1 101 ? -2.177 -6.030 11.204 1.00 95.25 101 ALA A O 1
ATOM 756 N N . LEU A 1 102 ? -3.621 -4.845 12.443 1.00 95.69 102 LEU A N 1
ATOM 757 C CA . LEU A 1 102 ? -4.248 -4.167 11.306 1.00 95.69 102 LEU A CA 1
ATOM 758 C C . LEU A 1 102 ? -3.314 -3.153 10.635 1.00 95.69 102 LEU A C 1
ATOM 760 O O . LEU A 1 102 ? -3.207 -3.148 9.411 1.00 95.69 102 LEU A O 1
ATOM 764 N N . THR A 1 103 ? -2.643 -2.293 11.406 1.00 95.00 103 THR A N 1
ATOM 765 C CA . THR A 1 103 ? -1.822 -1.213 10.836 1.00 95.00 103 THR A CA 1
ATOM 766 C C . THR A 1 103 ? -0.480 -1.715 10.327 1.00 95.00 103 THR A C 1
ATOM 768 O O . THR A 1 103 ? -0.103 -1.436 9.194 1.00 95.00 103 THR A O 1
ATOM 771 N N . THR A 1 104 ? 0.246 -2.467 11.149 1.00 95.44 104 THR A N 1
ATOM 772 C CA . THR A 1 104 ? 1.616 -2.888 10.839 1.00 95.44 104 THR A CA 1
ATOM 773 C C . THR A 1 104 ? 1.627 -4.188 10.048 1.00 95.44 104 THR A C 1
ATOM 775 O O . THR A 1 104 ? 2.388 -4.311 9.095 1.00 95.44 104 THR A O 1
ATOM 778 N N . GLY A 1 105 ? 0.774 -5.147 10.419 1.00 96.31 105 GLY A N 1
ATOM 779 C CA . GLY A 1 105 ? 0.657 -6.420 9.711 1.00 96.31 105 GLY A CA 1
ATOM 780 C C . GLY A 1 105 ? -0.071 -6.258 8.380 1.00 96.31 105 GLY A C 1
ATOM 781 O O . GLY A 1 105 ? 0.548 -6.237 7.317 1.00 96.31 105 GLY A O 1
ATOM 782 N N . PHE A 1 106 ? -1.396 -6.128 8.434 1.00 97.69 106 PHE A N 1
ATOM 783 C CA . PHE A 1 106 ? -2.241 -6.133 7.239 1.00 97.69 106 PHE A CA 1
ATOM 784 C C . PHE A 1 106 ? -1.948 -4.954 6.310 1.00 97.69 106 PHE A C 1
ATOM 786 O O . PHE A 1 106 ? -1.538 -5.169 5.176 1.00 97.69 106 PHE A O 1
ATOM 793 N N . LEU A 1 107 ? -2.103 -3.709 6.769 1.00 96.12 107 LEU A N 1
ATOM 794 C CA . LEU A 1 107 ? -1.924 -2.539 5.901 1.00 96.12 107 LEU A CA 1
ATOM 795 C C . LEU A 1 107 ? -0.470 -2.379 5.429 1.00 96.12 107 LEU A C 1
ATOM 797 O O . LEU A 1 107 ? -0.243 -2.008 4.277 1.00 96.12 107 LEU A O 1
ATOM 801 N N . GLY A 1 108 ? 0.506 -2.724 6.274 1.00 94.75 108 GLY A N 1
ATOM 802 C CA . GLY A 1 108 ? 1.927 -2.697 5.916 1.00 94.75 108 GLY A CA 1
ATOM 803 C C . GLY A 1 108 ? 2.326 -3.701 4.828 1.00 94.75 108 GLY A C 1
ATOM 804 O O . GLY A 1 108 ? 3.208 -3.408 4.032 1.00 94.75 108 GLY A O 1
ATOM 805 N N . SER A 1 109 ? 1.672 -4.864 4.762 1.00 95.50 109 SER A N 1
ATOM 806 C CA . SER A 1 109 ? 1.919 -5.893 3.730 1.00 95.50 109 SER A CA 1
ATOM 807 C C . SER A 1 109 ? 1.011 -5.768 2.498 1.00 95.50 109 SER A C 1
ATOM 809 O O . SER A 1 109 ? 1.376 -6.194 1.394 1.00 95.50 109 SER A O 1
ATOM 811 N N . PHE A 1 110 ? -0.177 -5.190 2.692 1.00 96.12 110 PHE A N 1
ATOM 812 C CA . PHE A 1 110 ? -1.136 -4.862 1.642 1.00 96.12 110 PHE A CA 1
ATOM 813 C C . PHE A 1 110 ? -0.645 -3.702 0.773 1.00 96.12 110 PHE A C 1
ATOM 815 O O . PHE A 1 110 ? -0.877 -3.700 -0.430 1.00 96.12 110 PHE A O 1
ATOM 822 N N . THR A 1 111 ? 0.060 -2.732 1.356 1.00 96.00 111 THR A N 1
ATOM 823 C CA . THR A 1 111 ? 0.751 -1.673 0.608 1.00 96.00 111 THR A CA 1
ATOM 824 C C . THR A 1 111 ? 2.176 -2.105 0.267 1.00 96.00 111 THR A C 1
ATOM 826 O O . THR A 1 111 ? 2.797 -2.886 0.984 1.00 96.00 111 THR A O 1
ATOM 829 N N . THR A 1 112 ? 2.714 -1.657 -0.866 1.00 95.25 112 THR A N 1
ATOM 830 C CA . THR A 1 112 ? 4.077 -2.012 -1.277 1.00 95.25 112 THR A CA 1
ATOM 831 C C . THR A 1 112 ? 4.697 -0.944 -2.173 1.00 95.25 112 THR A C 1
ATOM 833 O O . THR A 1 112 ? 4.280 -0.707 -3.308 1.00 95.25 112 THR A O 1
ATOM 836 N N . VAL A 1 113 ? 5.745 -0.297 -1.659 1.00 93.75 113 VAL A N 1
ATOM 837 C CA . VAL A 1 113 ? 6.588 0.610 -2.452 1.00 93.75 113 VAL A CA 1
ATOM 838 C C . VAL A 1 113 ? 7.588 -0.190 -3.287 1.00 93.75 113 VAL A C 1
ATOM 840 O O . VAL A 1 113 ? 7.852 0.160 -4.433 1.00 93.75 113 VAL A O 1
ATOM 843 N N . SER A 1 114 ? 8.108 -1.300 -2.752 1.00 93.50 114 SER A N 1
ATOM 844 C CA . SER A 1 114 ? 9.113 -2.123 -3.432 1.00 93.50 114 SER A CA 1
ATOM 845 C C . SER A 1 114 ? 8.581 -2.750 -4.719 1.00 93.50 114 SER A C 1
ATOM 847 O O . SER A 1 114 ? 9.226 -2.615 -5.755 1.00 93.50 114 SER A O 1
ATOM 849 N N . ALA A 1 115 ? 7.392 -3.362 -4.702 1.00 91.19 115 ALA A N 1
ATOM 850 C CA . ALA A 1 115 ? 6.823 -3.936 -5.923 1.00 91.19 115 ALA A CA 1
ATOM 851 C C . ALA A 1 115 ? 6.520 -2.850 -6.968 1.00 91.19 115 ALA A C 1
ATOM 853 O O . ALA A 1 115 ? 6.733 -3.066 -8.158 1.00 91.19 115 ALA A O 1
ATOM 854 N N . MET A 1 116 ? 6.089 -1.662 -6.523 1.00 91.88 116 MET A N 1
ATOM 855 C CA . MET A 1 116 ? 5.840 -0.523 -7.411 1.00 91.88 116 MET A CA 1
ATOM 856 C C . MET A 1 116 ? 7.131 -0.053 -8.088 1.00 91.88 116 MET A C 1
ATOM 858 O O . MET A 1 116 ? 7.142 0.148 -9.298 1.00 91.88 116 MET A O 1
ATOM 862 N N . MET A 1 117 ? 8.230 0.062 -7.336 1.00 91.81 117 MET A N 1
ATOM 863 C CA . MET A 1 117 ? 9.539 0.436 -7.880 1.00 91.81 117 MET A CA 1
ATOM 864 C C . MET A 1 117 ? 10.106 -0.625 -8.823 1.00 91.81 117 MET A C 1
ATOM 866 O O . MET A 1 117 ? 10.673 -0.272 -9.855 1.00 91.81 117 MET A O 1
ATOM 870 N N . VAL A 1 118 ? 9.928 -1.913 -8.522 1.00 90.75 118 VAL A N 1
ATOM 871 C CA . VAL A 1 118 ? 10.359 -3.000 -9.416 1.00 90.75 118 VAL A CA 1
ATOM 872 C C . VAL A 1 118 ? 9.566 -2.971 -10.724 1.00 90.75 118 VAL A C 1
ATOM 874 O O . VAL A 1 118 ? 10.173 -2.984 -11.791 1.00 90.75 118 VAL A O 1
ATOM 877 N N . SER A 1 119 ? 8.234 -2.854 -10.663 1.00 88.69 119 SER A N 1
ATOM 878 C CA . SER A 1 119 ? 7.378 -2.745 -11.857 1.00 88.69 119 SER A CA 1
ATOM 879 C C . SER A 1 119 ? 7.747 -1.515 -12.701 1.00 88.69 119 SER A C 1
ATOM 881 O O . SER A 1 119 ? 7.962 -1.620 -13.908 1.00 88.69 119 SER A O 1
ATOM 883 N N . TYR A 1 120 ? 7.940 -0.363 -12.049 1.00 89.81 120 TYR A N 1
ATOM 884 C CA . TYR A 1 120 ? 8.363 0.878 -12.695 1.00 89.81 120 TYR A CA 1
ATOM 885 C C . TYR A 1 120 ? 9.728 0.760 -13.387 1.00 89.81 120 TYR A C 1
ATOM 887 O O . TYR A 1 120 ? 9.845 1.025 -14.582 1.00 89.81 120 TYR A O 1
ATOM 895 N N . THR A 1 121 ? 10.762 0.349 -12.649 1.00 88.88 121 THR A N 1
ATOM 896 C CA . THR A 1 121 ? 12.128 0.260 -13.185 1.00 88.88 121 THR A CA 1
ATOM 897 C C . THR A 1 121 ? 12.211 -0.758 -14.314 1.00 88.88 121 THR A C 1
ATOM 899 O O . THR A 1 121 ? 12.817 -0.459 -15.338 1.00 88.88 121 THR A O 1
ATOM 902 N N . THR A 1 122 ? 11.538 -1.907 -14.191 1.00 87.19 122 THR A N 1
ATOM 903 C CA . THR A 1 122 ? 11.438 -2.903 -15.271 1.00 87.19 122 THR A CA 1
ATOM 904 C C . THR A 1 122 ? 10.832 -2.289 -16.535 1.00 87.19 122 THR A C 1
ATOM 906 O O . THR A 1 122 ? 11.392 -2.448 -17.616 1.00 87.19 122 THR A O 1
ATOM 909 N N . GLY A 1 123 ? 9.743 -1.522 -16.407 1.00 84.44 123 GLY A N 1
ATOM 910 C CA . GLY A 1 123 ? 9.123 -0.826 -17.537 1.00 84.44 123 GLY A CA 1
ATOM 911 C C . GLY A 1 123 ? 10.055 0.187 -18.211 1.00 84.44 123 GLY A C 1
ATOM 912 O O . GLY A 1 123 ? 10.149 0.215 -19.438 1.00 84.44 123 GLY A O 1
ATOM 913 N N . VAL A 1 124 ? 10.793 0.978 -17.425 1.00 85.81 124 VAL A N 1
ATOM 914 C CA . VAL A 1 124 ? 11.764 1.949 -17.961 1.00 85.81 124 VAL A CA 1
ATOM 915 C C . VAL A 1 124 ? 12.927 1.254 -18.666 1.00 85.81 124 VAL A C 1
ATOM 917 O O . VAL A 1 124 ? 13.332 1.702 -19.736 1.00 85.81 124 VAL A O 1
ATOM 920 N N . TRP A 1 125 ? 13.444 0.153 -18.115 1.00 84.75 125 TRP A N 1
ATOM 921 C CA . TRP A 1 125 ? 14.525 -0.615 -18.739 1.00 84.75 125 TRP A CA 1
ATOM 922 C C . TRP A 1 125 ? 14.106 -1.226 -20.075 1.00 84.75 125 TRP A C 1
ATOM 924 O O . TRP A 1 125 ? 14.839 -1.107 -21.057 1.00 84.75 125 TRP A O 1
ATOM 934 N N . VAL A 1 126 ? 12.913 -1.824 -20.136 1.00 84.06 126 VAL A N 1
ATOM 935 C CA . VAL A 1 126 ? 12.364 -2.367 -21.386 1.00 84.06 126 VAL A CA 1
ATOM 936 C C . VAL A 1 126 ? 12.192 -1.250 -22.414 1.00 84.06 126 VAL A C 1
ATOM 938 O O . VAL A 1 126 ? 12.668 -1.382 -23.539 1.00 84.06 126 VAL A O 1
ATOM 941 N N . LEU A 1 127 ? 11.608 -0.112 -22.032 1.00 80.38 127 LEU A N 1
ATOM 942 C CA . LEU A 1 127 ? 11.435 1.017 -22.946 1.00 80.38 127 LEU A CA 1
ATOM 943 C C . LEU A 1 127 ? 12.781 1.592 -23.422 1.00 80.38 127 LEU A C 1
ATOM 945 O O . LEU A 1 127 ? 12.949 1.862 -24.609 1.00 80.38 127 LEU A O 1
ATOM 949 N N . GLY A 1 128 ? 13.760 1.729 -22.524 1.00 84.38 128 GLY A N 1
ATOM 950 C CA . GLY A 1 128 ? 15.110 2.189 -22.855 1.00 84.38 128 GLY A CA 1
ATOM 951 C C . GLY A 1 128 ? 15.826 1.265 -23.841 1.00 84.38 128 GLY A C 1
ATOM 952 O O . GLY A 1 128 ? 16.506 1.747 -24.743 1.00 84.38 128 GLY A O 1
ATOM 953 N N . SER A 1 129 ? 15.609 -0.051 -23.741 1.00 81.81 129 SER A N 1
ATOM 954 C CA . SER A 1 129 ? 16.171 -1.019 -24.695 1.00 81.81 129 SER A CA 1
ATOM 955 C C . SER A 1 129 ? 15.600 -0.888 -26.114 1.00 81.81 129 SER A C 1
ATOM 957 O O . SER A 1 129 ? 16.283 -1.230 -27.074 1.00 81.81 129 SER A O 1
ATOM 959 N N . VAL A 1 130 ? 14.379 -0.355 -26.255 1.00 79.94 130 VAL A N 1
ATOM 960 C CA . VAL A 1 130 ? 13.689 -0.186 -27.546 1.00 79.94 130 VAL A CA 1
ATOM 961 C C . VAL A 1 130 ? 13.955 1.190 -28.162 1.00 79.94 130 VAL A C 1
ATOM 963 O O . VAL A 1 130 ? 14.170 1.295 -29.365 1.00 79.94 130 VAL A O 1
ATOM 966 N N . VAL A 1 131 ? 13.942 2.254 -27.353 1.00 81.50 131 VAL A N 1
ATOM 967 C CA . VAL A 1 131 ? 14.052 3.648 -27.832 1.00 81.50 131 VAL A CA 1
ATOM 968 C C . VAL A 1 131 ? 15.510 4.051 -28.126 1.00 81.50 131 VAL A C 1
ATOM 970 O O . VAL A 1 131 ? 15.755 5.053 -28.792 1.00 81.50 131 VAL A O 1
ATOM 973 N N . GLY A 1 132 ? 16.492 3.273 -27.659 1.00 69.38 132 GLY A N 1
ATOM 974 C CA . GLY A 1 132 ? 17.914 3.489 -27.935 1.00 69.38 132 GLY A CA 1
ATOM 975 C C . GLY A 1 132 ? 18.644 4.644 -27.217 1.00 69.38 132 GLY A C 1
ATOM 976 O O . GLY A 1 132 ? 19.719 5.011 -27.701 1.00 69.38 132 GLY A O 1
ATOM 977 N N . PRO A 1 133 ? 18.172 5.256 -26.103 1.00 79.88 133 PRO A N 1
ATOM 978 C CA . PRO A 1 133 ? 19.037 6.138 -25.325 1.00 79.88 133 PRO A CA 1
ATOM 979 C C . PRO A 1 133 ? 20.236 5.367 -24.760 1.00 79.88 133 PRO A C 1
ATOM 981 O O . PRO A 1 133 ? 20.161 4.172 -24.470 1.00 79.88 133 PRO A O 1
ATOM 984 N N . SER A 1 134 ? 21.348 6.074 -24.544 1.00 89.12 134 SER A N 1
ATOM 985 C CA . SER A 1 134 ? 22.501 5.480 -23.864 1.00 89.12 134 SER A CA 1
ATOM 986 C C . SER A 1 134 ? 22.095 4.922 -22.483 1.00 89.12 134 SER A C 1
ATOM 988 O O . SER A 1 134 ? 21.175 5.461 -21.847 1.00 89.12 134 SER A O 1
ATOM 990 N N . PRO A 1 135 ? 22.781 3.889 -21.958 1.00 87.25 135 PRO A N 1
ATOM 991 C CA . PRO A 1 135 ? 22.483 3.344 -20.632 1.00 87.25 135 PRO A CA 1
ATOM 992 C C . PRO A 1 135 ? 22.505 4.413 -19.529 1.00 87.25 135 PRO A C 1
ATOM 994 O O . PRO A 1 135 ? 21.641 4.423 -18.656 1.00 87.25 135 PRO A O 1
ATOM 997 N N . ALA A 1 136 ? 23.437 5.370 -19.612 1.00 88.38 136 ALA A N 1
ATOM 998 C CA . ALA A 1 136 ? 23.537 6.479 -18.666 1.00 88.38 136 ALA A CA 1
ATOM 999 C C . ALA A 1 136 ? 22.293 7.383 -18.698 1.00 88.38 136 ALA A C 1
ATOM 1001 O O . ALA A 1 136 ? 21.737 7.720 -17.654 1.00 88.38 136 ALA A O 1
ATOM 1002 N N . THR A 1 137 ? 21.810 7.730 -19.894 1.00 88.88 137 THR A N 1
ATOM 1003 C CA . THR A 1 137 ? 20.589 8.529 -20.067 1.00 88.88 137 THR A CA 1
ATOM 1004 C C . THR A 1 137 ? 19.361 7.796 -19.518 1.00 88.88 137 THR A C 1
ATOM 1006 O O . THR A 1 137 ? 18.536 8.409 -18.844 1.00 88.88 137 THR A O 1
ATOM 1009 N N . THR A 1 138 ? 19.267 6.481 -19.741 1.00 88.25 138 THR A N 1
ATOM 1010 C CA . THR A 1 138 ? 18.168 5.645 -19.223 1.00 88.25 138 THR A CA 1
ATOM 1011 C C . THR A 1 138 ? 18.113 5.670 -17.697 1.00 88.25 138 THR A C 1
ATOM 1013 O O . THR A 1 138 ? 17.041 5.861 -17.126 1.00 88.25 138 THR A O 1
ATOM 1016 N N . VAL A 1 139 ? 19.265 5.556 -17.029 1.00 89.00 139 VAL A N 1
ATOM 1017 C CA . VAL A 1 139 ? 19.349 5.627 -15.562 1.00 89.00 139 VAL A CA 1
ATOM 1018 C C . VAL A 1 139 ? 18.892 6.992 -15.047 1.00 89.00 139 VAL A C 1
ATOM 1020 O O . VAL A 1 139 ? 18.081 7.048 -14.126 1.00 89.00 139 VAL A O 1
ATOM 1023 N N . VAL A 1 140 ? 19.347 8.093 -15.655 1.00 91.81 140 VAL A N 1
ATOM 1024 C CA . VAL A 1 140 ? 18.937 9.449 -15.241 1.00 91.81 140 VAL A CA 1
ATOM 1025 C C . VAL A 1 140 ? 17.426 9.638 -15.386 1.00 91.81 140 VAL A C 1
ATOM 1027 O O . VAL A 1 140 ? 16.775 10.126 -14.461 1.00 91.81 140 VAL A O 1
ATOM 1030 N N . ILE A 1 141 ? 16.849 9.202 -16.510 1.00 89.44 141 ILE A N 1
ATOM 1031 C CA . ILE A 1 141 ? 15.399 9.257 -16.737 1.00 89.44 141 ILE A CA 1
ATOM 1032 C C . ILE A 1 141 ? 14.657 8.423 -15.687 1.00 89.44 141 ILE A C 1
ATOM 1034 O O . ILE A 1 141 ? 13.694 8.921 -15.097 1.00 89.44 141 ILE A O 1
ATOM 1038 N N . ALA A 1 142 ? 15.114 7.196 -15.415 1.00 89.31 142 ALA A N 1
ATOM 1039 C CA . ALA A 1 142 ? 14.520 6.314 -14.412 1.00 89.31 142 ALA A CA 1
ATOM 1040 C C . ALA A 1 142 ? 14.546 6.940 -13.010 1.00 89.31 142 ALA A C 1
ATOM 1042 O O . ALA A 1 142 ? 13.557 6.890 -12.283 1.00 89.31 142 ALA A O 1
ATOM 1043 N N . MET A 1 143 ? 15.657 7.572 -12.624 1.00 92.00 143 MET A N 1
ATOM 1044 C CA . MET A 1 143 ? 15.777 8.221 -11.317 1.00 92.00 143 MET A CA 1
ATOM 1045 C C . MET A 1 143 ? 14.851 9.434 -11.199 1.00 92.00 143 MET A C 1
ATOM 1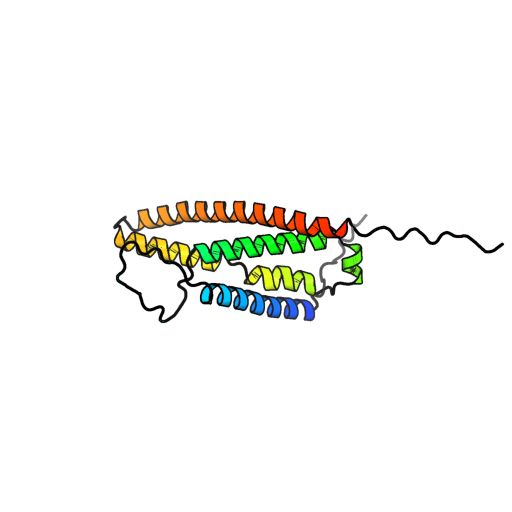047 O O . MET A 1 143 ? 14.118 9.545 -10.218 1.00 92.00 143 MET A O 1
ATOM 1051 N N . LEU A 1 144 ? 14.844 10.327 -12.196 1.00 94.50 144 LEU A N 1
ATOM 1052 C CA . LEU A 1 144 ? 14.031 11.547 -12.159 1.00 94.50 144 LEU A CA 1
ATOM 1053 C C . LEU A 1 144 ? 12.534 11.241 -12.220 1.00 94.50 144 LEU A C 1
ATOM 1055 O O . LEU A 1 144 ? 11.768 11.716 -11.381 1.00 94.50 144 LEU A O 1
ATOM 1059 N N . SER A 1 145 ? 12.105 10.431 -13.189 1.00 92.88 145 SER A N 1
ATOM 1060 C CA . SER A 1 145 ? 10.684 10.102 -13.316 1.00 92.88 145 SER A CA 1
ATOM 1061 C C . SER A 1 145 ? 10.205 9.150 -12.214 1.00 92.88 145 SER A C 1
ATOM 1063 O O . SER A 1 145 ? 9.067 9.281 -11.768 1.00 92.88 145 SER A O 1
ATOM 1065 N N . GLY A 1 146 ? 11.078 8.298 -11.666 1.00 92.62 146 GLY A N 1
ATOM 1066 C CA . GLY A 1 146 ? 10.788 7.486 -10.484 1.00 92.62 146 GLY A CA 1
ATOM 1067 C C . GLY A 1 146 ? 10.617 8.331 -9.221 1.00 92.62 146 GLY A C 1
ATOM 1068 O O . GLY A 1 146 ? 9.683 8.105 -8.451 1.00 92.62 146 GLY A O 1
ATOM 1069 N N . ALA A 1 147 ? 11.456 9.354 -9.031 1.00 94.62 147 ALA A N 1
ATOM 1070 C CA . ALA A 1 147 ? 11.315 10.308 -7.932 1.00 94.62 147 ALA A CA 1
ATOM 1071 C C . ALA A 1 147 ? 10.012 11.118 -8.039 1.00 94.62 147 ALA A C 1
ATOM 1073 O O . ALA A 1 147 ? 9.299 11.263 -7.046 1.00 94.62 147 ALA A O 1
ATOM 1074 N N . LEU A 1 148 ? 9.664 11.595 -9.240 1.00 96.12 148 LEU A N 1
ATOM 1075 C CA . LEU A 1 148 ? 8.399 12.296 -9.490 1.00 96.12 148 LEU A CA 1
ATOM 1076 C C . LEU A 1 148 ? 7.186 11.401 -9.226 1.00 96.12 148 LEU A C 1
ATOM 1078 O O . LEU A 1 148 ? 6.234 11.832 -8.577 1.00 96.12 148 LEU A O 1
ATOM 1082 N N . LEU A 1 149 ? 7.236 10.146 -9.677 1.00 94.31 149 LEU A N 1
ATOM 1083 C CA . LEU A 1 149 ? 6.198 9.161 -9.399 1.00 94.31 149 LEU A CA 1
ATOM 1084 C C . LEU A 1 149 ? 6.026 8.948 -7.890 1.00 94.31 149 LEU A C 1
ATOM 1086 O O . LEU A 1 149 ? 4.908 9.025 -7.386 1.00 94.31 149 LEU A O 1
ATOM 1090 N N . LEU A 1 150 ? 7.121 8.701 -7.164 1.00 95.25 150 LEU A N 1
ATOM 1091 C CA . LEU A 1 150 ? 7.093 8.523 -5.711 1.00 95.25 150 LEU A CA 1
ATOM 1092 C C . LEU A 1 150 ? 6.516 9.746 -5.002 1.00 95.25 150 LEU A C 1
ATOM 1094 O O . LEU A 1 150 ? 5.672 9.590 -4.123 1.00 95.25 150 LEU A O 1
ATOM 1098 N N . ALA A 1 151 ? 6.931 10.950 -5.397 1.00 96.75 151 ALA A N 1
ATOM 1099 C CA . ALA A 1 151 ? 6.401 12.191 -4.848 1.00 96.75 151 ALA A CA 1
ATOM 1100 C C . ALA A 1 151 ? 4.891 12.318 -5.103 1.00 96.75 151 ALA A C 1
ATOM 1102 O O . ALA A 1 151 ? 4.136 12.628 -4.182 1.00 96.75 151 ALA A O 1
ATOM 1103 N N . GLY A 1 152 ? 4.432 12.009 -6.319 1.00 96.88 152 GLY A N 1
ATOM 1104 C CA . GLY A 1 152 ? 3.011 12.012 -6.667 1.00 96.88 152 GLY A CA 1
ATOM 1105 C C . GLY A 1 152 ? 2.200 11.021 -5.831 1.00 96.88 152 GLY A C 1
ATOM 1106 O O . GLY A 1 152 ? 1.187 11.394 -5.239 1.00 96.88 152 GLY A O 1
ATOM 1107 N N . VAL A 1 153 ? 2.674 9.777 -5.714 1.00 96.19 153 VAL A N 1
ATOM 1108 C CA . VAL A 1 153 ? 2.030 8.736 -4.895 1.00 96.19 153 VAL A CA 1
ATOM 1109 C C . VAL A 1 153 ? 2.030 9.117 -3.416 1.00 96.19 153 VAL A C 1
ATOM 1111 O O . VAL A 1 153 ? 1.032 8.896 -2.736 1.00 96.19 153 VAL A O 1
ATOM 1114 N N . LEU A 1 154 ? 3.100 9.735 -2.914 1.00 97.06 154 LEU A N 1
ATOM 1115 C CA . LEU A 1 154 ? 3.184 10.213 -1.537 1.00 97.06 154 LEU A CA 1
ATOM 1116 C C . LEU A 1 154 ? 2.158 11.319 -1.258 1.00 97.06 154 LEU A C 1
ATOM 1118 O O . LEU A 1 154 ? 1.440 11.248 -0.260 1.00 97.06 154 LEU A O 1
ATOM 1122 N N . VAL A 1 155 ? 2.064 12.325 -2.132 1.00 98.12 155 VAL A N 1
ATOM 1123 C CA . VAL A 1 155 ? 1.102 13.431 -1.992 1.00 98.12 155 VAL A CA 1
ATOM 1124 C C . VAL A 1 155 ? -0.330 12.904 -2.068 1.00 98.12 155 VAL A C 1
ATOM 1126 O O . VAL A 1 155 ? -1.139 13.193 -1.184 1.00 98.12 155 VAL A O 1
ATOM 1129 N N . ALA A 1 156 ? -0.633 12.079 -3.073 1.00 97.69 156 ALA A N 1
ATOM 1130 C CA . ALA A 1 156 ? -1.952 11.479 -3.242 1.00 97.69 156 ALA A CA 1
ATOM 1131 C C . ALA A 1 156 ? -2.311 10.560 -2.064 1.00 97.69 156 ALA A C 1
ATOM 1133 O O . ALA A 1 156 ? -3.392 10.683 -1.489 1.00 97.69 156 ALA A O 1
ATOM 1134 N N . GLY A 1 157 ? -1.387 9.693 -1.646 1.00 97.69 157 GLY A N 1
ATOM 1135 C CA . GLY A 1 157 ? -1.557 8.805 -0.499 1.00 97.69 157 GLY A CA 1
ATOM 1136 C C . GLY A 1 157 ? -1.805 9.579 0.792 1.00 97.69 157 GLY A C 1
ATOM 1137 O O . GLY A 1 157 ? -2.724 9.247 1.535 1.00 97.69 157 GLY A O 1
ATOM 1138 N N . THR A 1 158 ? -1.071 10.671 1.020 1.00 97.69 158 THR A N 1
ATOM 1139 C CA . THR A 1 158 ? -1.275 11.554 2.179 1.00 97.69 158 THR A CA 1
ATOM 1140 C C . THR A 1 158 ? -2.650 12.217 2.142 1.00 97.69 158 THR A C 1
ATOM 1142 O O . THR A 1 158 ? -3.36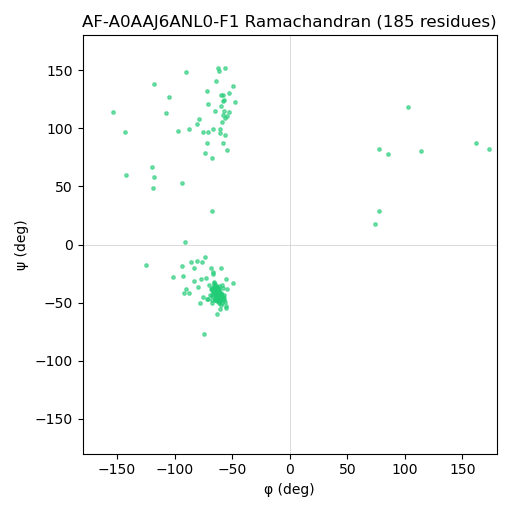8 12.197 3.141 1.00 97.69 158 THR A O 1
ATOM 1145 N N . ALA A 1 159 ? -3.057 12.770 0.996 1.00 98.12 159 ALA A N 1
ATOM 1146 C CA . ALA A 1 159 ? -4.368 13.400 0.840 1.00 98.12 159 ALA A CA 1
ATOM 1147 C C . ALA A 1 159 ? -5.512 12.406 1.104 1.00 98.12 159 ALA A C 1
ATOM 1149 O O . ALA A 1 159 ? -6.447 12.701 1.852 1.00 98.12 159 ALA A O 1
ATOM 1150 N N . VAL A 1 160 ? -5.403 11.199 0.549 1.00 98.25 160 VAL A N 1
ATOM 1151 C CA . VAL A 1 160 ? -6.381 10.123 0.724 1.00 98.25 160 VAL A CA 1
ATOM 1152 C C . VAL A 1 160 ? -6.389 9.602 2.168 1.00 98.25 160 VAL A C 1
ATOM 1154 O O . VAL A 1 160 ? -7.462 9.386 2.733 1.00 98.25 160 VAL A O 1
ATOM 1157 N N . ALA A 1 161 ? -5.230 9.477 2.819 1.00 97.88 161 ALA A N 1
ATOM 1158 C CA . ALA A 1 161 ? -5.139 9.118 4.234 1.00 97.88 161 ALA A CA 1
ATOM 1159 C C . ALA A 1 161 ? -5.784 10.176 5.142 1.00 97.88 161 ALA A C 1
ATOM 1161 O O . ALA A 1 161 ? -6.543 9.831 6.047 1.00 97.88 161 ALA A O 1
ATOM 1162 N N . LEU A 1 162 ? -5.552 11.467 4.883 1.00 97.81 162 LEU A N 1
ATOM 1163 C CA . LEU A 1 162 ? -6.208 12.561 5.607 1.00 97.81 162 LEU A CA 1
ATOM 1164 C C . LEU A 1 162 ? -7.727 12.528 5.423 1.00 97.81 162 LEU A C 1
ATOM 1166 O O . LEU A 1 162 ? -8.479 12.769 6.372 1.00 97.81 162 LEU A O 1
ATOM 1170 N N . TRP A 1 163 ? -8.192 12.208 4.216 1.00 97.75 163 TRP A N 1
ATOM 1171 C CA . TRP A 1 163 ? -9.617 12.052 3.958 1.00 97.75 163 TRP A CA 1
ATOM 1172 C C . TRP A 1 163 ? -10.207 10.865 4.728 1.00 97.75 163 TRP A C 1
ATOM 1174 O O . TRP A 1 163 ? -11.206 11.032 5.434 1.00 97.75 163 TRP A O 1
ATOM 1184 N N . GLY A 1 164 ? -9.545 9.706 4.687 1.00 97.06 164 GLY A N 1
ATOM 1185 C CA . GLY A 1 164 ? -9.910 8.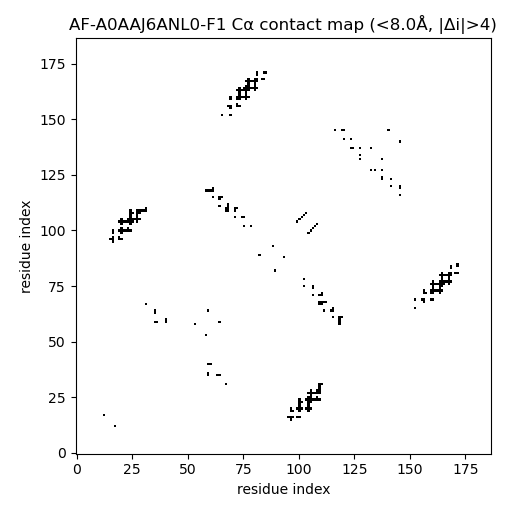533 5.479 1.00 97.06 164 GLY A CA 1
ATOM 1186 C C . GLY A 1 164 ? -9.942 8.835 6.978 1.00 97.06 164 GLY A C 1
ATOM 1187 O O . GLY A 1 164 ? -10.908 8.495 7.659 1.00 97.06 164 GLY A O 1
ATOM 1188 N N . TYR A 1 165 ? -8.949 9.568 7.487 1.00 96.50 165 TYR A N 1
ATOM 1189 C CA . TYR A 1 165 ? -8.880 10.004 8.884 1.00 96.50 165 TYR A CA 1
ATOM 1190 C C . TYR A 1 165 ? -10.094 10.837 9.293 1.00 96.50 165 TYR A C 1
ATOM 1192 O O . TYR A 1 165 ? -10.717 10.562 10.321 1.00 96.50 165 TYR A O 1
ATOM 1200 N N . ARG A 1 166 ? -10.482 11.816 8.466 1.00 95.75 166 ARG A N 1
ATOM 1201 C CA . ARG A 1 166 ? -11.685 12.632 8.696 1.00 95.75 166 ARG A CA 1
ATOM 1202 C C . ARG A 1 166 ? -12.965 11.793 8.692 1.00 95.75 166 ARG A C 1
ATOM 1204 O O . ARG A 1 166 ? -13.869 12.076 9.471 1.00 95.75 166 ARG A O 1
ATOM 1211 N N . LEU A 1 167 ? -13.066 10.773 7.838 1.00 95.06 167 LEU A N 1
ATOM 1212 C CA . LEU A 1 167 ? -14.205 9.847 7.858 1.00 95.06 167 LEU A CA 1
ATOM 1213 C C . LEU A 1 167 ? -14.225 8.996 9.134 1.00 95.06 167 LEU A C 1
ATOM 1215 O O . LEU A 1 167 ? -15.280 8.817 9.748 1.00 95.06 167 LEU A O 1
ATOM 1219 N N . GLY A 1 168 ? -13.060 8.488 9.538 1.00 92.38 168 GLY A N 1
ATOM 1220 C CA . GLY A 1 168 ? -12.899 7.664 10.732 1.00 92.38 168 GLY A CA 1
ATOM 1221 C C . GLY A 1 168 ? -13.276 8.399 12.018 1.00 92.38 168 GLY A C 1
ATOM 1222 O O . GLY A 1 168 ? -13.922 7.809 12.881 1.00 92.38 168 GLY A O 1
ATOM 1223 N N . SER A 1 169 ? -12.943 9.688 12.119 1.00 92.31 169 SER A N 1
ATOM 1224 C CA . SER A 1 169 ? -13.174 10.498 13.321 1.00 92.31 169 SER A CA 1
ATOM 1225 C C . SER A 1 169 ? -14.627 10.957 13.508 1.00 92.31 169 SER A C 1
ATOM 1227 O O . SER A 1 169 ? -15.090 11.092 14.641 1.00 92.31 169 SER A O 1
ATOM 1229 N N . ARG A 1 170 ? -15.387 11.154 12.421 1.00 89.00 170 ARG A N 1
ATOM 1230 C CA . ARG A 1 170 ? -16.776 11.658 12.477 1.00 89.00 170 ARG A CA 1
ATOM 1231 C C . ARG A 1 170 ? -17.757 10.713 13.176 1.00 89.00 170 ARG A C 1
ATOM 1233 O O . ARG A 1 170 ? -18.660 11.178 13.861 1.00 89.00 170 ARG A O 1
ATOM 1240 N N . HIS A 1 171 ? -17.570 9.403 13.047 1.00 75.06 171 HIS A N 1
ATOM 1241 C CA . HIS A 1 171 ? -18.533 8.403 13.529 1.00 75.06 171 HIS A CA 1
ATOM 1242 C C . HIS A 1 171 ? -18.555 8.234 15.061 1.00 75.06 171 HIS A C 1
ATOM 1244 O O . HIS A 1 171 ? -19.455 7.589 15.589 1.00 75.06 171 HIS A O 1
ATOM 1250 N N . CYS A 1 172 ? -17.595 8.809 15.794 1.00 63.56 172 CYS A N 1
ATOM 1251 C CA . CYS A 1 172 ? -17.560 8.737 17.259 1.00 63.56 172 CYS A CA 1
ATOM 1252 C C . CYS A 1 172 ? -18.240 9.924 17.957 1.00 63.56 172 CYS A C 1
ATOM 1254 O O . CYS A 1 172 ? -18.581 9.806 19.131 1.00 63.56 172 CYS A O 1
ATOM 1256 N N . ALA A 1 173 ? -18.454 11.049 17.266 1.00 63.56 173 ALA A N 1
ATOM 1257 C CA . ALA A 1 173 ? -19.023 12.257 17.872 1.00 63.56 173 ALA A CA 1
ATOM 1258 C C . ALA A 1 173 ? -20.544 12.167 18.107 1.00 63.56 173 ALA A C 1
ATOM 1260 O O . ALA A 1 173 ? -21.102 12.964 18.850 1.00 63.56 173 ALA A O 1
ATOM 1261 N N . SER A 1 174 ? -21.216 11.195 17.487 1.00 64.06 174 SER A N 1
ATOM 1262 C CA . SER A 1 174 ? -22.680 11.114 17.437 1.00 64.06 174 SER A CA 1
ATOM 1263 C C . SER A 1 174 ? -23.319 10.321 18.575 1.00 64.06 174 SER A C 1
ATOM 1265 O O . SER A 1 174 ? -24.527 10.124 18.533 1.00 64.06 174 SER A O 1
ATOM 1267 N N . ARG A 1 175 ? -22.562 9.795 19.551 1.00 65.75 175 ARG A N 1
ATOM 1268 C CA . ARG A 1 175 ? -23.169 8.992 20.623 1.00 65.75 175 ARG A CA 1
ATOM 1269 C C . ARG A 1 175 ? -23.804 9.949 21.641 1.00 65.75 175 ARG A C 1
ATOM 1271 O O . ARG A 1 175 ? -23.045 10.617 22.345 1.00 65.75 175 ARG A O 1
ATOM 1278 N N . PRO A 1 176 ? -25.147 10.055 21.713 1.00 61.41 176 PRO A N 1
ATOM 1279 C CA . PRO A 1 176 ? -25.794 10.938 22.670 1.00 61.41 176 PRO A CA 1
ATOM 1280 C C . PRO A 1 176 ? -25.348 10.524 24.069 1.00 61.41 176 PRO A C 1
ATOM 1282 O O . PRO A 1 176 ? -25.387 9.341 24.420 1.00 61.41 176 PRO A O 1
ATOM 1285 N N . SER A 1 177 ? -24.868 11.491 24.848 1.00 71.69 177 SER A N 1
ATOM 1286 C CA . SER A 1 177 ? -24.715 11.321 26.285 1.00 71.69 177 SER A CA 1
ATOM 1287 C C . SER A 1 177 ? -26.075 10.888 26.808 1.00 71.69 177 SER A C 1
ATOM 1289 O O . SER A 1 177 ? -27.021 11.673 26.744 1.00 71.69 177 SER A O 1
ATOM 1291 N N . HIS A 1 178 ? -26.187 9.631 27.245 1.00 72.38 178 HIS A N 1
ATOM 1292 C CA . HIS A 1 178 ? -27.367 9.172 27.964 1.00 72.38 178 HIS A CA 1
ATOM 1293 C C . HIS A 1 178 ? -27.648 10.230 29.039 1.00 72.38 178 HIS A C 1
ATOM 1295 O O . HIS A 1 178 ? -26.710 10.544 29.786 1.00 72.38 178 HIS A O 1
ATOM 1301 N N . PRO A 1 179 ? -28.845 10.848 29.066 1.00 71.69 179 PRO A N 1
ATOM 1302 C CA . PRO A 1 179 ? -29.164 11.813 30.104 1.00 71.69 179 PRO A CA 1
ATOM 1303 C C . PRO A 1 179 ? -28.884 11.133 31.441 1.00 71.69 179 PRO A C 1
ATOM 1305 O O . PRO A 1 179 ? -29.238 9.964 31.626 1.00 71.69 179 PRO A O 1
ATOM 1308 N N . ALA A 1 180 ? -28.135 11.825 32.302 1.00 72.31 180 ALA A N 1
ATOM 1309 C CA . ALA A 1 180 ? -27.808 11.318 33.625 1.00 72.31 180 ALA A CA 1
ATOM 1310 C C . ALA A 1 180 ? -29.110 10.839 34.286 1.00 72.31 180 ALA A C 1
ATOM 1312 O O . ALA A 1 180 ? -30.117 11.537 34.135 1.00 72.31 180 ALA A O 1
ATOM 1313 N N . PRO A 1 181 ? -29.124 9.665 34.948 1.00 78.12 181 PRO A N 1
ATOM 1314 C CA . PRO A 1 181 ? -30.309 9.215 35.662 1.00 78.12 181 PRO A CA 1
ATOM 1315 C C . PRO A 1 181 ? -30.717 10.344 36.603 1.00 78.12 181 PRO A C 1
ATOM 1317 O O . PRO A 1 181 ? -29.937 10.733 37.476 1.00 78.12 181 PRO A O 1
ATOM 1320 N N . SER A 1 182 ? -31.881 10.939 36.343 1.00 75.56 182 SER A N 1
ATOM 1321 C CA . SER A 1 182 ? -32.454 11.962 37.200 1.00 75.56 182 SER A CA 1
ATOM 1322 C C . SER A 1 182 ? -32.593 11.333 38.575 1.00 75.56 182 SER A C 1
ATOM 1324 O O . SER A 1 182 ? -33.302 10.345 38.749 1.00 75.56 182 SER A O 1
ATOM 1326 N N . THR A 1 183 ? -31.841 11.863 39.533 1.00 75.44 183 THR A N 1
ATOM 1327 C CA . THR A 1 183 ? -32.023 11.606 40.957 1.00 75.44 183 THR A CA 1
ATOM 1328 C C . THR A 1 183 ? -33.348 12.234 41.367 1.00 75.44 183 THR A C 1
ATOM 1330 O O . THR A 1 183 ? -33.374 13.307 41.961 1.00 75.44 183 THR A O 1
ATOM 1333 N N . GLU A 1 184 ? -34.447 11.608 40.977 1.00 70.44 184 GLU A N 1
ATOM 1334 C CA . GLU A 1 184 ? -35.765 11.864 4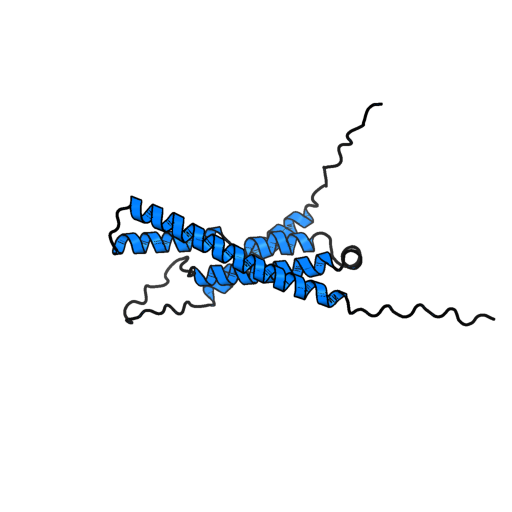1.530 1.00 70.44 184 GLU A CA 1
ATOM 1335 C C . GLU A 1 184 ? -36.256 10.579 42.190 1.00 70.44 184 GLU A C 1
ATOM 1337 O O . GLU A 1 184 ? -36.057 9.480 41.680 1.00 70.44 184 GLU A O 1
ATOM 1342 N N . GLU A 1 185 ? -36.863 10.783 43.354 1.00 62.47 185 GLU A N 1
ATOM 1343 C CA . GLU A 1 185 ? -37.549 9.813 44.206 1.00 62.47 185 GLU A CA 1
ATOM 1344 C C . GLU A 1 185 ? -36.686 8.878 45.061 1.00 62.47 185 GLU A C 1
ATOM 1346 O O . GLU A 1 185 ? -36.542 7.684 44.821 1.00 62.47 185 GLU A O 1
ATOM 1351 N N . SER A 1 186 ? -36.262 9.415 46.206 1.00 61.88 186 SER A N 1
ATOM 1352 C CA . SER A 1 186 ? -36.841 8.892 47.449 1.00 61.88 186 SER A CA 1
ATOM 1353 C C . SER A 1 186 ? -37.017 10.041 48.444 1.00 61.88 186 SER A C 1
ATOM 1355 O O . SER A 1 186 ? -36.063 10.470 49.094 1.00 61.88 186 SER A O 1
ATOM 1357 N N . ALA A 1 187 ? -38.240 10.571 48.475 1.00 68.88 187 ALA A N 1
ATOM 1358 C CA . ALA A 1 187 ? -38.820 11.168 49.673 1.00 68.88 187 ALA A CA 1
ATOM 1359 C C . ALA A 1 187 ? -39.335 10.049 50.592 1.00 68.88 187 ALA A C 1
ATOM 1361 O O . ALA A 1 187 ? -39.582 8.936 50.065 1.00 68.88 187 ALA A O 1
#

Organism: NCBI:txid678932

Secondary structure (DSSP, 8-state):
--------------HHHHHHHHHHHHHHHHHHHHHHHHS------SS--------SS----HHHHHHHHHHHHHHHHHHHHHHHH-HHHHHHHS-TTHHHIIIIIIIHHHS-HHHHHHHHHHHHHHHHHHH---HHHHHHHHHHHHHHHHHHHHHHHHHHHHHHHHHHHHTTTT---PPP-------

Radius of gyration: 24.26 Å; Cα contacts (8 Å, |Δi|>4): 161; chains: 1; bounding box: 62×33×82 Å

Foldseek 3Di:
DDDPPDDPPPPPPPVLLVVLLQVLQVVLLVVLVCQQVVDDDPPPPVDDDDPPDPPDDQLRALVSLLVQLLVLLLQLLLLLLQCVQCVPCCVPPPDPSPSCSVNVRNSVNNHDPPSSLVNQLVVLVVVCVVVPDDPVVSVVCSVVVVVVVVVVSVVSSNVSSNVSSVVNNVVNVPDDDPPDPPPDDDD

pLDDT: mean 81.64, std 17.05, range [37.94, 98.25]

Nearest PDB structures (foldseek):
  4jre-assembly1_D  TM=3.979E-01  e=4.088E+00  Escherichia coli K-12

Mean predicted aligned error: 9.61 Å